Protein 1QBZ (pdb70)

Nearest PDB structures (foldseek):
  1qbz-assembly1_B  TM=1.009E+00  e=3.146E-16  Simian immunodeficiency virus
  1qbz-assembly1_C  TM=1.008E+00  e=1.515E-16  Simian immunodeficiency virus

Sequence (336 aa):
QSRTLLAGIVQQQQQLLDVVKRQQELLRLTVWGTKNLQTRVTAIEKYLKDQAQLNAWGTPKWNNETWQEWERKVDFLEENITALLEEAQIQQEKNMYELQKLQSRTLLAGIVQQQQQLLDVVKRQQELLRLTVWGTKNLQTRVTAIEKYLKDQAQLNAWGTTVPWPNASLTPKWNNETWQEWERKVDFLEENITALLEEAQIQQEKNMYELQKLNSQSRTLLAGIVQQQQQLLDVVKRQQELLRLTVWGTKNLQTRVTAIEKYLKDQAQLNAWGAAFRQVTTVPWPNASLTPKWNNETWQEWERKVDFLEENITALLEEAQIQQEKNMYELQKLNS

B-factor: mean 24.75, std 14.15, range [7.88, 84.81]

Organism: Simian immunodeficiency virus (NCBI:txid11723)

CATH classification: 1.10.287.210

Foldseek 3Di:
DCLVVLVVVLVVLVVVLVVVVVVLVVVVVVVVVVVVVLVVVLVVVVVVVVVVVVVVVCPSVVSVVVVVVVVVVVVVVSVVVVVVSVVSVVVSVVSVVVSVVD/DCLVVLVVVLVVLVVVLVVVVVVLVVVVVVVVVVVVVLVVVLVVLVVVQVVQVVCVVPVDDHSPDDPCVSVVVVVVVVVVCVVVVVVSVVVVVVSVVSVVVSVVSVVVSVVVVD/DCLVVLVVVLVVLVVVLVVVVVVLVVVVVVVVVVVVVLVVVLVVLVVLQVVLVVVVVCVVPVVVPDDHSPDDPCVSVVSVVVVVVVVVVVVVVNVVVVVVSVVSVVVSVVSVVVSVPVVD

InterPro domains:
  IPR000328 Retroviral envelope protein GP41-like [PF00517] (543-737)
  IPR000328 Retroviral envelope protein GP41-like [cd09909] (552-674)
  IPR000777 Human immunodeficiency virus 1, envelope glycoprotein Gp120 [PF00516] (24-525)
  IPR036377 Gp120 core superfamily [G3DSA:2.170.40.20] (34-121)
  IPR036377 Gp120 core superfamily [G3DSA:2.170.40.20] (122-515)
  IPR036377 Gp120 core superfamily [SSF56502] (67-502)

Solvent-accessible surface area: 18327 Å² total; per-residue (Å²): 138,28,52,80,3,4,45,9,0,6,92,0,1,46,32,3,0,50,0,1,59,85,3,0,57,0,2,85,34,0,3,92,0,2,58,38,1,23,93,27,0,53,45,1,51,156,9,20,113,64,23,42,104,60,103,87,238,101,133,72,75,62,26,87,120,58,15,75,80,7,54,145,93,0,59,112,9,35,135,31,0,63,58,35,12,93,85,0,25,80,32,1,93,119,4,83,40,31,38,132,161,99,175,24,100,84,2,6,33,8,0,5,80,0,0,46,24,3,0,42,0,2,63,83,3,6,70,0,1,133,34,0,2,92,0,2,58,38,1,24,92,28,0,56,52,1,28,157,17,4,63,72,19,13,106,82,42,84,231,100,127,34,26,105,33,95,68,52,106,103,35,76,135,157,24,82,88,43,14,105,84,7,65,134,107,0,46,112,12,34,128,33,0,59,45,30,16,110,86,0,49,92,14,9,101,118,2,72,141,42,9,114,129,60,129,120,127,32,90,78,1,2,23,9,0,0,69,0,0,51,24,2,0,51,0,2,68,84,2,0,63,0,2,90,32,0,2,92,0,1,57,39,1,25,93,26,0,54,59,9,30,132,86,10,42,56,63,6,98,104,61,66,113,19,59,62,134,179,123,191,139,38,28,103,31,99,62,72,100,68,39,69,142,180,21,85,91,49,12,97,71,7,58,138,102,0,65,120,10,38,130,32,0,47,46,24,13,106,79,0,53,95,26,5,103,117,2,71,141,40,7,106,114,39,65,137

Secondary structure (DSSP, 8-state):
-THHHHHHHHHHHHHHHHHHHHHHHHHHHHHHHHHHHHHHHHHHHHHHHHHHHHHHH--HHHHHHHHHHHHHHHHHHHHHHHHHHHHHHHHHHHHHHHHHH-/--HHHHHHHHHHHHHHHHHHHHHHHHHHHHHHHHHHHHHHHHHHHHHHHHHHHHHHH-------S-TTHHHHHHHHHHHHHHHHHHHHHHHHHHHHHHHHHHHHHHHHHHHHH-/-THHHHHHHHHHHHHHHHHHHHHHHHHHHHHHHHHHHHHHHHHHHHHHHHHHHHHHHHHHH-----PPP-S-TTHHHHHHHHHHHHHHHHHHHHHHHHHHHHHHHHHHHHHHHHHHHHT-

Structure (mmCIF, N/CA/C/O backbone):
data_1QBZ
#
_entry.id   1QBZ
#
_cell.length_a   91.124
_cell.length_b   47.206
_cell.length_c   77.465
_cell.angle_alpha   90.00
_cell.angle_beta   100.83
_cell.angle_gamma   90.00
#
_symmetry.space_group_name_H-M   'C 1 2 1'
#
loop_
_entity.id
_entity.type
_entity.pdbx_description
1 polymer 'PROTEIN (SIV GP41 ECTODOMAIN)'
2 non-polymer 'MERCURY (II) ION'
3 non-polymer (4R)-2-METHYLPENTANE-2,4-DIOL
4 non-polymer 'CHLORIDE ION'
5 water water
#
loop_
_atom_site.group_PDB
_atom_site.id
_atom_site.type_symbol
_atom_site.label_atom_id
_atom_site.label_alt_id
_atom_site.label_comp_id
_atom_site.label_asym_id
_atom_site.label_entity_id
_atom_site.label_seq_id
_atom_site.pdbx_PDB_ins_code
_atom_site.Cartn_x
_atom_site.Cartn_y
_atom_site.Cartn_z
_atom_site.occupancy
_atom_site.B_iso_or_equiv
_atom_site.auth_seq_id
_atom_site.auth_comp_id
_atom_site.auth_asym_id
_atom_site.auth_atom_id
_atom_site.pdbx_PDB_model_num
ATOM 1 N N . GLN A 1 2 ? -4.612 -4.984 37.553 1.00 60.92 28 GLN A N 1
ATOM 2 C CA . GLN A 1 2 ? -5.138 -5.730 36.404 1.00 58.59 28 GLN A CA 1
ATOM 3 C C . GLN A 1 2 ? -3.999 -6.013 35.434 1.00 54.70 28 GLN A C 1
ATOM 4 O O . GLN A 1 2 ? -3.220 -6.959 35.502 1.00 57.60 28 GLN A O 1
ATOM 6 N N . SER A 1 3 ? -3.790 -4.994 34.586 1.00 50.47 29 SER A N 1
ATOM 7 C CA . SER A 1 3 ? -2.616 -4.891 33.750 1.00 44.08 29 SER A CA 1
ATOM 8 C C . SER A 1 3 ? -1.411 -4.475 34.608 1.00 43.12 29 SER A C 1
ATOM 9 O O . SER A 1 3 ? -0.332 -4.349 34.068 1.00 37.36 29 SER A O 1
ATOM 12 N N . ARG A 1 4 ? -1.645 -4.256 35.891 1.00 40.96 30 ARG A N 1
ATOM 13 C CA . ARG A 1 4 ? -0.631 -3.899 36.867 1.00 39.65 30 ARG A CA 1
ATOM 14 C C . ARG A 1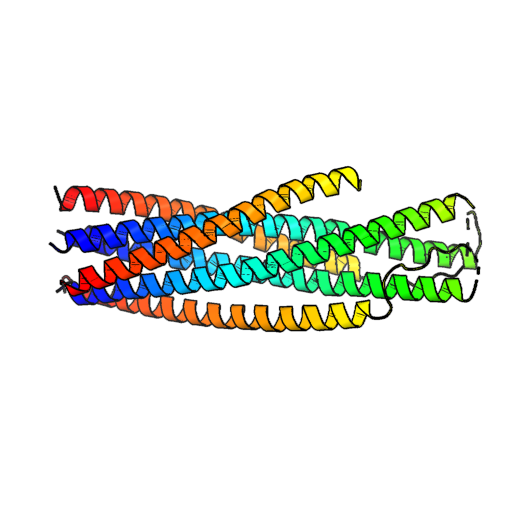 4 ? 0.589 -4.804 36.771 1.00 36.76 30 ARG A C 1
ATOM 15 O O . ARG A 1 4 ? 1.757 -4.421 36.772 1.00 39.80 30 ARG A O 1
ATOM 17 N N . THR A 1 5 ? 0.352 -6.111 36.739 1.00 34.97 31 THR A N 1
ATOM 18 C CA . THR A 1 5 ? 1.532 -6.976 36.758 1.00 34.22 31 THR A CA 1
ATOM 19 C C . THR A 1 5 ? 2.386 -6.831 35.505 1.00 30.29 31 THR A C 1
ATOM 20 O O . THR A 1 5 ? 3.603 -6.776 35.608 1.00 31.17 31 THR A O 1
ATOM 24 N N . LEU A 1 6 ? 1.707 -6.809 34.360 1.00 27.50 32 LEU A N 1
ATOM 25 C CA . LEU A 1 6 ? 2.466 -6.583 33.127 1.00 25.20 32 LEU A CA 1
ATOM 26 C C . LEU A 1 6 ? 3.143 -5.239 33.222 1.00 24.13 32 LEU A C 1
ATOM 27 O O . LEU A 1 6 ? 4.297 -5.064 32.842 1.00 21.62 32 LEU A O 1
ATOM 32 N N . LEU A 1 7 ? 2.417 -4.272 33.777 1.00 26.75 33 LEU A N 1
ATOM 33 C CA . LEU A 1 7 ? 3.035 -2.926 33.826 1.00 26.24 33 LEU A CA 1
ATOM 34 C C . LEU A 1 7 ? 4.291 -2.960 34.675 1.00 24.82 33 LEU A C 1
ATOM 35 O O . LEU A 1 7 ? 5.349 -2.360 34.354 1.00 23.55 33 LEU A O 1
ATOM 40 N N . ALA A 1 8 ? 4.234 -3.743 35.765 1.00 23.66 34 ALA A N 1
ATOM 41 C CA . ALA A 1 8 ? 5.373 -3.800 36.658 1.00 22.60 34 ALA A CA 1
ATOM 42 C C . ALA A 1 8 ? 6.597 -4.343 35.941 1.00 21.32 34 ALA A C 1
ATOM 43 O O . ALA A 1 8 ? 7.713 -3.829 36.025 1.00 20.56 34 ALA A O 1
ATOM 45 N N . GLY A 1 9 ? 6.303 -5.408 35.235 1.00 21.48 35 GLY A N 1
ATOM 46 C CA . GLY A 1 9 ? 7.249 -6.076 34.393 1.00 19.78 35 GLY A CA 1
ATOM 47 C C . GLY A 1 9 ? 7.817 -5.231 33.273 1.00 17.69 35 GLY A C 1
ATOM 48 O O . GLY A 1 9 ? 9.017 -5.317 32.975 1.00 19.47 35 GLY A O 1
ATOM 49 N N . ILE A 1 10 ? 7.028 -4.371 32.646 1.00 18.18 36 ILE A N 1
ATOM 50 C CA . ILE A 1 10 ? 7.536 -3.426 31.662 1.00 17.09 36 ILE A CA 1
ATOM 51 C C . ILE A 1 10 ? 8.481 -2.397 32.266 1.00 17.71 36 ILE A C 1
ATOM 52 O O . ILE A 1 10 ? 9.574 -2.145 31.780 1.00 19.19 36 ILE A O 1
ATOM 57 N N . VAL A 1 11 ? 8.103 -1.846 33.426 1.00 19.11 37 VAL A N 1
ATOM 58 C CA . VAL A 1 11 ? 8.908 -0.829 34.090 1.00 17.26 37 VAL A CA 1
ATOM 59 C C . VAL A 1 11 ? 10.229 -1.466 34.473 1.00 18.31 37 VAL A C 1
ATOM 60 O O . VAL A 1 11 ? 11.287 -0.871 34.285 1.00 16.99 37 VAL A O 1
ATOM 64 N N . GLN A 1 12 ? 10.171 -2.723 34.931 1.00 17.60 38 GLN A N 1
ATOM 65 C CA . GLN A 1 12 ? 11.389 -3.392 35.351 1.00 18.46 38 GLN A CA 1
ATOM 66 C C . GLN A 1 12 ? 12.321 -3.707 34.178 1.00 18.68 38 GLN A C 1
ATOM 67 O O . GLN A 1 12 ? 13.549 -3.633 34.301 1.00 19.24 38 GLN A O 1
ATOM 73 N N . GLN A 1 13 ? 11.712 -4.034 33.055 1.00 17.89 39 GLN A N 1
ATOM 74 C CA . GLN A 1 13 ? 12.529 -4.319 31.873 1.00 17.65 39 GLN A CA 1
ATOM 75 C C . GLN A 1 13 ? 13.145 -3.052 31.333 1.00 16.24 39 GLN A C 1
ATOM 76 O O . GLN A 1 13 ? 14.219 -3.030 30.727 1.00 19.52 39 GLN A O 1
ATOM 82 N N . GLN A 1 14 ? 12.480 -1.905 31.579 1.00 15.83 40 GLN A N 1
ATOM 83 C CA . GLN A 1 14 ? 13.124 -0.669 31.137 1.00 16.00 40 GLN A CA 1
ATOM 84 C C . GLN A 1 14 ? 14.387 -0.388 31.962 1.00 16.53 40 GLN A C 1
ATOM 85 O O . GLN A 1 14 ? 15.414 0.049 31.460 1.00 15.24 40 GLN A O 1
ATOM 96 N N . GLN A 1 15 ? 14.310 -0.618 33.268 1.00 15.52 41 GLN A N 1
ATOM 97 C CA . GLN A 1 15 ? 15.512 -0.484 34.083 1.00 15.53 41 GLN A CA 1
ATOM 98 C C . GLN A 1 15 ? 16.575 -1.465 33.598 1.00 15.86 41 GLN A C 1
ATOM 99 O O . GLN A 1 15 ? 17.777 -1.138 33.538 1.00 14.48 41 GLN A O 1
ATOM 105 N N . GLN A 1 16 ? 16.171 -2.680 33.214 1.00 16.60 42 GLN A N 1
ATOM 106 C CA . GLN A 1 16 ? 17.137 -3.675 32.769 1.00 15.72 42 GLN A CA 1
ATOM 107 C C . GLN A 1 16 ? 17.847 -3.259 31.495 1.00 16.17 42 GLN A C 1
ATOM 108 O O . GLN A 1 16 ? 19.076 -3.333 31.392 1.00 14.45 42 GLN A O 1
ATOM 118 N N . LEU A 1 17 ? 17.096 -2.722 30.544 1.00 14.03 43 LEU A N 1
ATOM 119 C CA . LEU A 1 17 ? 17.633 -2.156 29.330 1.00 13.62 43 LEU A CA 1
ATOM 120 C C . LEU A 1 17 ? 18.562 -0.957 29.571 1.00 13.06 43 LEU A C 1
ATOM 121 O O . LEU A 1 17 ? 19.626 -0.866 28.972 1.00 13.27 43 LEU A O 1
ATOM 126 N N . LEU A 1 18 ? 18.145 -0.088 30.504 1.00 13.57 44 LEU A N 1
ATOM 127 C CA . LEU A 1 18 ? 18.944 1.030 30.870 1.00 14.52 44 LEU A CA 1
ATOM 128 C C . LEU A 1 18 ? 20.273 0.594 31.447 1.00 14.98 44 LEU A C 1
ATOM 129 O O . LEU A 1 18 ? 21.340 1.120 31.147 1.00 15.10 44 LEU A O 1
ATOM 134 N N . ASP A 1 19 ? 20.222 -0.481 32.240 1.00 14.98 45 ASP A N 1
ATOM 135 C CA . ASP A 1 19 ? 21.447 -1.032 32.812 1.00 15.21 45 ASP A CA 1
ATOM 136 C C . ASP A 1 19 ? 22.396 -1.620 31.794 1.00 14.11 45 ASP A C 1
ATOM 137 O O . ASP A 1 19 ? 23.613 -1.383 31.826 1.00 15.01 45 ASP A O 1
ATOM 142 N N . VAL A 1 20 ? 21.832 -2.310 30.793 1.00 14.53 46 VAL A N 1
ATOM 143 C CA . VAL A 1 20 ? 22.670 -2.782 29.693 1.00 13.65 46 VAL A CA 1
ATOM 144 C C . VAL A 1 20 ? 23.356 -1.641 28.980 1.00 11.56 46 VAL A C 1
ATOM 145 O O . VAL A 1 20 ? 24.559 -1.711 28.718 1.00 12.79 46 VAL A O 1
ATOM 149 N N . VAL A 1 21 ? 22.646 -0.602 28.606 1.00 11.44 47 VAL A N 1
ATOM 150 C CA . VAL A 1 21 ? 23.243 0.513 27.860 1.00 12.18 47 VAL A CA 1
ATOM 151 C C . VAL A 1 21 ? 24.233 1.280 28.713 1.00 10.91 47 VAL A C 1
ATOM 152 O O . VAL A 1 21 ? 25.258 1.690 28.119 1.00 11.57 47 VAL A O 1
ATOM 156 N N . LYS A 1 22 ? 24.041 1.379 30.033 1.00 12.02 48 LYS A N 1
ATOM 157 C CA . LYS A 1 22 ? 25.055 2.019 30.862 1.00 13.16 48 LYS A CA 1
ATOM 158 C C . LYS A 1 22 ? 26.367 1.234 30.813 1.00 13.82 48 LYS A C 1
ATOM 159 O O . LYS A 1 22 ? 27.449 1.793 30.678 1.00 13.64 48 LYS A O 1
ATOM 169 N N . ARG A 1 23 ? 26.313 -0.091 30.924 1.00 13.39 49 ARG A N 1
ATOM 170 C CA . ARG A 1 23 ? 27.467 -0.985 30.893 1.00 12.47 49 ARG A CA 1
ATOM 171 C C . ARG A 1 23 ? 28.102 -0.954 29.498 1.00 11.94 49 ARG A C 1
ATOM 172 O O . ARG A 1 23 ? 29.321 -0.933 29.408 1.00 12.73 49 ARG A O 1
ATOM 180 N N . GLN A 1 24 ? 27.250 -0.910 28.468 1.00 12.25 50 GLN A N 1
ATOM 181 C CA . GLN A 1 24 ? 27.798 -0.852 27.112 1.00 11.68 50 GLN A CA 1
ATOM 182 C C . GLN A 1 24 ? 28.541 0.479 26.890 1.00 10.97 50 GLN A C 1
ATOM 183 O O . GLN A 1 24 ? 29.586 0.483 26.233 1.00 11.22 50 GLN A O 1
ATOM 189 N N . GLN A 1 25 ? 28.018 1.562 27.518 1.00 11.96 51 GLN A N 1
ATOM 190 C CA . GLN A 1 25 ? 28.783 2.802 27.412 1.00 10.88 51 GLN A CA 1
ATOM 191 C C . GLN A 1 25 ? 30.124 2.733 28.119 1.00 10.26 51 GLN A C 1
ATOM 192 O O . GLN A 1 25 ? 31.108 3.295 27.606 1.00 11.91 51 GLN A O 1
ATOM 198 N N . GLU A 1 26 ? 30.201 2.091 29.289 1.00 11.51 52 GLU A N 1
ATOM 199 C CA . GLU A 1 26 ? 31.483 1.956 29.966 1.00 12.13 52 GLU A CA 1
ATOM 200 C C . GLU A 1 26 ? 32.430 1.136 29.096 1.00 12.63 52 GLU A C 1
ATOM 201 O O . GLU A 1 26 ? 33.581 1.500 28.898 1.00 13.64 52 GLU A O 1
ATOM 207 N N . LEU A 1 27 ? 31.949 0.088 28.445 1.00 11.36 53 LEU A N 1
ATOM 208 C CA . LEU A 1 27 ? 32.785 -0.754 27.587 1.00 10.70 53 LEU A CA 1
ATOM 209 C C . LEU A 1 27 ? 33.248 0.049 26.352 1.00 10.89 53 LEU A C 1
ATOM 210 O O . LEU A 1 27 ? 34.382 0.014 25.912 1.00 12.60 53 LEU A O 1
ATOM 215 N N . LEU A 1 28 ? 32.290 0.808 25.758 1.00 10.69 54 LEU A N 1
ATOM 216 C CA . LEU A 1 28 ? 32.638 1.648 24.608 1.00 12.06 54 LEU A CA 1
ATOM 217 C C . LEU A 1 28 ? 33.663 2.711 25.003 1.00 11.99 54 LEU A C 1
ATOM 218 O O . LEU A 1 28 ? 34.590 2.993 24.223 1.00 11.26 54 LEU A O 1
ATOM 226 N N . ARG A 1 29 ? 33.574 3.314 26.206 1.00 13.14 55 ARG A N 1
ATOM 227 C CA . ARG A 1 29 ? 34.565 4.325 26.595 1.00 14.96 55 ARG A CA 1
ATOM 228 C C . ARG A 1 29 ? 35.950 3.700 26.694 1.00 14.31 55 ARG A C 1
ATOM 229 O O . ARG A 1 29 ? 36.954 4.307 26.337 1.00 11.16 55 ARG A O 1
ATOM 244 N N . LEU A 1 30 ? 36.022 2.474 27.210 1.00 12.24 56 LEU A N 1
ATOM 245 C CA . LEU A 1 30 ? 37.288 1.777 27.305 1.00 12.89 56 LEU A CA 1
ATOM 246 C C . LEU A 1 30 ? 37.857 1.454 25.926 1.00 11.87 56 LEU A C 1
ATOM 247 O O . LEU A 1 30 ? 39.073 1.484 25.730 1.00 11.44 56 LEU A O 1
ATOM 252 N N . THR A 1 31 ? 36.969 1.123 25.012 1.00 10.33 57 THR A N 1
ATOM 253 C CA . THR A 1 31 ? 37.411 0.781 23.661 1.00 11.88 57 THR A CA 1
ATOM 254 C C . THR A 1 31 ? 37.905 2.042 22.959 1.00 10.95 57 THR A C 1
ATOM 255 O O . THR A 1 31 ? 38.924 2.019 22.230 1.00 12.14 57 THR A O 1
ATOM 259 N N . VAL A 1 32 ? 37.248 3.166 23.188 1.00 11.41 58 VAL A N 1
ATOM 260 C CA . VAL A 1 32 ? 37.678 4.452 22.636 1.00 10.54 58 VAL A CA 1
ATOM 261 C C . VAL A 1 32 ? 39.016 4.810 23.247 1.00 10.74 58 VAL A C 1
ATOM 262 O O . VAL A 1 32 ? 39.941 5.295 22.541 1.00 11.79 58 VAL A O 1
ATOM 266 N N . TRP A 1 33 ? 39.213 4.605 24.558 1.00 10.49 59 TRP A N 1
ATOM 267 C CA . TRP A 1 33 ? 40.519 4.898 25.169 1.00 9.94 59 TRP A CA 1
ATOM 268 C C . TRP A 1 33 ? 41.566 4.078 24.416 1.00 9.92 59 TRP A C 1
ATOM 269 O O . TRP A 1 33 ? 42.673 4.544 24.098 1.00 8.96 59 TRP A O 1
ATOM 280 N N . GLY A 1 34 ? 41.317 2.787 24.230 1.00 9.46 60 GLY A N 1
ATOM 281 C CA . GLY A 1 34 ? 42.306 1.905 23.639 1.00 8.47 60 GLY A CA 1
ATOM 282 C C . GLY A 1 34 ? 42.648 2.298 22.194 1.00 9.65 60 GLY A C 1
ATOM 283 O O . GLY A 1 34 ? 43.802 2.310 21.826 1.00 10.00 60 GLY A O 1
ATOM 284 N N . THR A 1 35 ? 41.641 2.764 21.464 1.00 10.62 61 THR A N 1
ATOM 285 C CA . THR A 1 35 ? 41.846 3.293 20.123 1.00 10.03 61 THR A CA 1
ATOM 286 C C . THR A 1 35 ? 42.765 4.503 20.151 1.00 9.41 61 THR A C 1
ATOM 287 O O . THR A 1 35 ? 43.671 4.635 19.327 1.00 11.52 61 THR A O 1
ATOM 291 N N . LYS A 1 36 ? 42.507 5.395 21.096 1.00 10.06 62 LYS A N 1
ATOM 292 C CA . LYS A 1 36 ? 43.359 6.586 21.239 1.00 9.57 62 LYS A CA 1
ATOM 293 C C . LYS A 1 36 ? 44.781 6.212 21.581 1.00 10.89 62 LYS A C 1
ATOM 294 O O . LYS A 1 36 ? 45.743 6.752 21.040 1.00 10.84 62 LYS A O 1
ATOM 300 N N . ASN A 1 37 ? 44.936 5.317 22.546 1.00 9.30 63 ASN A N 1
ATOM 301 C CA . ASN A 1 37 ? 46.256 4.895 22.935 1.00 10.09 63 ASN A CA 1
ATOM 302 C C . ASN A 1 37 ? 47.036 4.267 21.782 1.00 7.88 63 ASN A C 1
ATOM 303 O O . ASN A 1 37 ? 48.215 4.559 21.538 1.00 11.04 63 ASN A O 1
ATOM 308 N N . LEU A 1 38 ? 46.373 3.378 21.049 1.00 8.81 64 LEU A N 1
ATOM 309 C CA . LEU A 1 38 ? 47.004 2.819 19.848 1.00 9.12 64 LEU A CA 1
ATOM 310 C C . LEU A 1 38 ? 47.309 3.844 18.775 1.00 10.44 64 LEU A C 1
ATOM 311 O O . LEU A 1 38 ? 48.395 3.785 18.173 1.00 10.41 64 LEU A O 1
ATOM 316 N N . GLN A 1 39 ? 46.409 4.772 18.490 1.00 8.72 65 GLN A N 1
ATOM 317 C CA . GLN A 1 39 ? 46.629 5.805 17.510 1.00 10.55 65 GLN A CA 1
ATOM 318 C C . GLN A 1 39 ? 47.889 6.619 17.844 1.00 10.20 65 GLN A C 1
ATOM 319 O O . GLN A 1 39 ? 48.694 6.929 16.956 1.00 10.65 65 GLN A O 1
ATOM 330 N N . THR A 1 40 ? 48.052 7.002 19.103 1.00 10.78 66 THR A N 1
ATOM 331 C CA . THR A 1 40 ? 49.269 7.729 19.496 1.00 11.09 66 THR A CA 1
ATOM 332 C C . THR A 1 40 ? 50.527 6.875 19.273 1.00 10.74 66 THR A C 1
ATOM 333 O O . THR A 1 40 ? 51.564 7.361 18.765 1.00 11.83 66 THR A O 1
ATOM 337 N N . ARG A 1 41 ? 50.487 5.591 19.652 1.00 9.54 67 ARG A N 1
ATOM 338 C CA . ARG A 1 41 ? 51.647 4.708 19.440 1.00 9.45 67 ARG A CA 1
ATOM 339 C C . ARG A 1 41 ? 51.959 4.415 17.974 1.00 10.23 67 ARG A C 1
ATOM 340 O O . ARG A 1 41 ? 53.118 4.426 17.520 1.00 11.66 67 ARG A O 1
ATOM 348 N N . VAL A 1 42 ? 50.899 4.290 17.172 1.00 9.38 68 VAL A N 1
ATOM 349 C CA . VAL A 1 42 ? 51.187 4.054 15.735 1.00 8.79 68 VAL A CA 1
ATOM 350 C C . VAL A 1 42 ? 51.750 5.316 15.092 1.00 10.59 68 VAL A C 1
ATOM 351 O O . VAL A 1 42 ? 52.683 5.245 14.302 1.00 10.41 68 VAL A O 1
ATOM 355 N N . THR A 1 43 ? 51.209 6.488 15.445 1.00 10.48 69 THR A N 1
ATOM 356 C CA . THR A 1 43 ? 51.785 7.758 15.002 1.00 11.74 69 THR A CA 1
ATOM 357 C C . THR A 1 43 ? 53.256 7.882 15.341 1.00 12.73 69 THR A C 1
ATOM 358 O O . THR A 1 43 ? 54.096 8.266 14.514 1.00 13.40 69 THR A O 1
ATOM 362 N N . ALA A 1 44 ? 53.640 7.526 16.573 1.00 13.13 70 ALA A N 1
ATOM 363 C CA . ALA A 1 44 ? 55.018 7.535 17.041 1.00 12.47 70 ALA A CA 1
ATOM 364 C C . ALA A 1 44 ? 55.905 6.622 16.182 1.00 12.16 70 ALA A C 1
ATOM 365 O O . ALA A 1 44 ? 57.021 7.019 15.793 1.00 12.30 70 ALA A O 1
ATOM 367 N N . ILE A 1 45 ? 55.367 5.441 15.900 1.00 10.80 71 ILE A N 1
ATOM 368 C CA . ILE A 1 45 ? 56.111 4.484 15.072 1.00 11.02 71 ILE A CA 1
ATOM 369 C C . ILE A 1 45 ? 56.334 5.002 13.667 1.00 11.37 71 ILE A C 1
ATOM 370 O O . ILE A 1 45 ? 57.397 4.955 13.043 1.00 12.43 71 ILE A O 1
ATOM 375 N N . GLU A 1 46 ? 55.302 5.586 13.072 1.00 10.67 72 GLU A N 1
ATOM 376 C CA . GLU A 1 46 ? 55.387 6.178 11.732 1.00 11.75 72 GLU A CA 1
ATOM 377 C C . GLU A 1 46 ? 56.412 7.290 11.703 1.00 11.82 72 GLU A C 1
ATOM 378 O O . GLU A 1 46 ? 57.211 7.440 10.772 1.00 13.40 72 GLU A O 1
ATOM 384 N N . LYS A 1 47 ? 56.401 8.128 12.739 1.00 13.32 73 LYS A N 1
ATOM 385 C CA . LYS A 1 47 ? 57.345 9.257 12.822 1.00 13.19 73 LYS A CA 1
ATOM 386 C C . LYS A 1 47 ? 58.772 8.726 12.948 1.00 12.47 73 LYS A C 1
ATOM 387 O O . LYS A 1 47 ? 59.680 9.275 12.355 1.00 15.44 73 LYS A O 1
ATOM 398 N N . TYR A 1 48 ? 58.924 7.694 13.765 1.00 12.59 74 TYR A N 1
ATOM 399 C CA . TYR A 1 48 ? 60.250 7.117 13.941 1.00 13.66 74 TYR A CA 1
ATOM 400 C C . TYR A 1 48 ? 60.802 6.555 12.648 1.00 13.05 74 TYR A C 1
ATOM 401 O O . TYR A 1 48 ? 61.942 6.760 12.272 1.00 14.35 74 TYR A O 1
ATOM 410 N N . LEU A 1 49 ? 59.967 5.785 11.947 1.00 12.55 75 LEU A N 1
ATOM 411 C CA . LEU A 1 49 ? 60.382 5.187 10.699 1.00 12.75 75 LEU A CA 1
ATOM 412 C C . LEU A 1 49 ? 60.725 6.204 9.609 1.00 12.51 75 LEU A C 1
ATOM 413 O O . LEU A 1 49 ? 61.689 6.024 8.882 1.00 12.79 75 LEU A O 1
ATOM 418 N N . LYS A 1 50 ? 59.971 7.290 9.551 1.00 11.68 76 LYS A N 1
ATOM 419 C CA . LYS A 1 50 ? 60.291 8.388 8.631 1.00 13.45 76 LYS A CA 1
ATOM 420 C C . LYS A 1 50 ? 61.600 9.029 9.002 1.00 15.06 76 LYS A C 1
ATOM 421 O O . LYS A 1 50 ? 62.408 9.308 8.102 1.00 12.74 76 LYS A O 1
ATOM 427 N N . ASP A 1 51 ? 61.781 9.324 10.272 1.00 14.05 77 ASP A N 1
ATOM 428 C CA . ASP A 1 51 ? 63.059 9.889 10.709 1.00 14.48 77 ASP A CA 1
ATOM 429 C C . ASP A 1 51 ? 64.256 9.016 10.310 1.00 15.08 77 ASP A C 1
ATOM 430 O O . ASP A 1 51 ? 65.291 9.457 9.811 1.00 14.92 77 ASP A O 1
ATOM 439 N N . GLN A 1 52 ? 64.078 7.700 10.594 1.00 15.20 78 GLN A N 1
ATOM 440 C CA . GLN A 1 52 ? 65.124 6.747 10.318 1.00 14.80 78 GLN A CA 1
ATOM 441 C C . GLN A 1 52 ? 65.413 6.671 8.825 1.00 14.20 78 GLN A C 1
ATOM 442 O O . GLN A 1 52 ? 66.557 6.641 8.393 1.00 14.92 78 GLN A O 1
ATOM 452 N N . ALA A 1 53 ? 64.360 6.646 8.008 1.00 14.28 79 ALA A N 1
ATOM 453 C CA . ALA A 1 53 ? 64.483 6.671 6.577 1.00 15.12 79 ALA A CA 1
ATOM 454 C C . ALA A 1 53 ? 65.248 7.889 6.070 1.00 16.80 79 ALA A C 1
ATOM 455 O O . ALA A 1 53 ? 66.143 7.792 5.203 1.00 17.50 79 ALA A O 1
ATOM 457 N N . GLN A 1 54 ? 64.898 9.084 6.546 1.00 15.70 80 GLN A N 1
ATOM 458 C CA . GLN A 1 54 ? 65.601 10.288 6.150 1.00 16.95 80 GLN A CA 1
ATOM 459 C C . GLN A 1 54 ? 67.088 10.264 6.515 1.00 17.06 80 GLN A C 1
ATOM 460 O O . GLN A 1 54 ? 67.931 10.750 5.734 1.00 16.60 80 GLN A O 1
ATOM 466 N N . LEU A 1 55 ? 67.428 9.757 7.680 1.00 16.94 81 LEU A N 1
ATOM 467 C CA . LEU A 1 55 ? 68.815 9.653 8.129 1.00 19.04 81 LEU A CA 1
ATOM 468 C C . LEU A 1 55 ? 69.531 8.698 7.180 1.00 20.49 81 LEU A C 1
ATOM 469 O O . LEU A 1 55 ? 70.634 8.994 6.758 1.00 22.50 81 LEU A O 1
ATOM 474 N N . ASN A 1 56 ? 68.922 7.546 6.954 1.00 20.02 82 ASN A N 1
ATOM 475 C CA . ASN A 1 56 ? 69.554 6.566 6.101 1.00 22.09 82 ASN A CA 1
ATOM 476 C C . ASN A 1 56 ? 69.827 7.041 4.692 1.00 21.41 82 ASN A C 1
ATOM 477 O O . ASN A 1 56 ? 70.833 6.637 4.067 1.00 23.01 82 ASN A O 1
ATOM 482 N N . ALA A 1 57 ? 68.848 7.802 4.195 1.00 19.85 83 ALA A N 1
ATOM 483 C CA . ALA A 1 57 ? 68.930 8.337 2.832 1.00 20.20 83 ALA A CA 1
ATOM 484 C C . ALA A 1 57 ? 69.983 9.450 2.747 1.00 19.23 83 ALA A C 1
ATOM 485 O O . ALA A 1 57 ? 70.564 9.715 1.681 1.00 22.81 83 ALA A O 1
ATOM 487 N N . TRP A 1 58 ? 70.242 10.126 3.865 1.00 18.58 84 TRP A N 1
ATOM 488 C CA . TRP A 1 58 ? 71.218 11.212 3.856 1.00 17.77 84 TRP A CA 1
ATOM 489 C C . TRP A 1 58 ? 72.647 10.697 3.641 1.00 23.66 84 TRP A C 1
ATOM 490 O O . TRP A 1 58 ? 73.358 11.335 2.911 1.00 25.47 84 TRP A O 1
ATOM 501 N N . GLY A 1 59 ? 72.943 9.548 4.210 1.00 31.37 85 GLY A N 1
ATOM 502 C CA . GLY A 1 59 ? 74.158 8.796 4.035 1.00 41.31 85 GLY A CA 1
ATOM 503 C C . GLY A 1 59 ? 74.159 8.035 2.706 1.00 47.42 85 GLY A C 1
ATOM 504 O O . GLY A 1 59 ? 75.241 7.807 2.140 1.00 57.40 85 GLY A O 1
ATOM 505 N N . THR A 1 78 ? 51.279 13.120 4.890 1.00 74.68 104 THR A N 1
ATOM 506 C CA . THR A 1 78 ? 50.897 11.899 5.613 1.00 69.77 104 THR A CA 1
ATOM 507 C C . THR A 1 78 ? 50.568 12.211 7.072 1.00 65.84 104 THR A C 1
ATOM 508 O O . THR A 1 78 ? 49.385 12.029 7.442 1.00 63.46 104 THR A O 1
ATOM 512 N N . PRO A 1 79 ? 51.513 12.726 7.858 1.00 61.61 105 PRO A N 1
ATOM 513 C CA . PRO A 1 79 ? 51.273 12.960 9.289 1.00 58.65 105 PRO A CA 1
ATOM 514 C C . PRO A 1 79 ? 50.208 14.041 9.508 1.00 56.93 105 PRO A C 1
ATOM 515 O O . PRO A 1 79 ? 49.350 13.863 10.378 1.00 51.06 105 PRO A O 1
ATOM 519 N N . LYS A 1 80 ? 50.277 15.082 8.697 1.00 53.68 106 LYS A N 1
ATOM 520 C CA . LYS A 1 80 ? 49.350 16.193 8.673 1.00 50.50 106 LYS A CA 1
ATOM 521 C C . LYS A 1 80 ? 47.890 15.732 8.625 1.00 48.74 106 LYS A C 1
ATOM 522 O O . LYS A 1 80 ? 47.167 16.070 9.552 1.00 44.69 106 LYS A O 1
ATOM 524 N N . TRP A 1 81 ? 4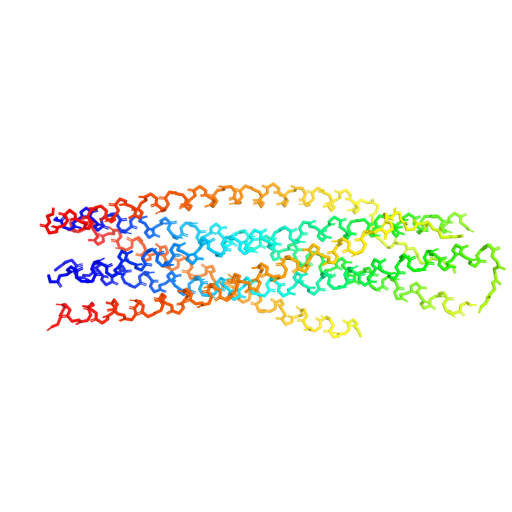7.573 15.052 7.542 1.00 47.36 107 TRP A N 1
ATOM 525 C CA . TRP A 1 81 ? 46.292 14.506 7.138 1.00 46.26 107 TRP A CA 1
ATOM 526 C C . TRP A 1 81 ? 45.710 13.622 8.235 1.00 44.01 107 TRP A C 1
ATOM 527 O O . TRP A 1 81 ? 44.545 13.762 8.624 1.00 45.85 107 TRP A O 1
ATOM 529 N N . ASN A 1 82 ? 46.560 12.669 8.613 1.00 42.27 108 ASN A N 1
ATOM 530 C CA . ASN A 1 82 ? 46.163 11.741 9.670 1.00 40.11 108 ASN A CA 1
ATOM 531 C C . ASN A 1 82 ? 45.836 12.543 10.920 1.00 37.98 108 ASN A C 1
ATOM 532 O O . ASN A 1 82 ? 44.818 12.246 11.524 1.00 34.74 108 ASN A O 1
ATOM 537 N N . ASN A 1 83 ? 46.719 13.488 11.274 1.00 39.05 109 ASN A N 1
ATOM 538 C CA . ASN A 1 83 ? 46.463 14.207 12.531 1.00 37.98 109 ASN A CA 1
ATOM 539 C C . ASN A 1 83 ? 45.138 14.942 12.497 1.00 35.42 109 ASN A C 1
ATOM 540 O O . ASN A 1 83 ? 44.405 14.973 13.477 1.00 34.82 109 ASN A O 1
ATOM 545 N N . GLU A 1 84 ? 44.826 15.584 11.370 1.00 32.68 110 GLU A N 1
ATOM 546 C CA . GLU A 1 84 ? 43.589 16.358 11.276 1.00 34.27 110 GLU A CA 1
ATOM 547 C C . GLU A 1 84 ? 42.346 15.492 11.234 1.00 30.05 110 GLU A C 1
ATOM 548 O O . GLU A 1 84 ? 41.306 15.869 11.753 1.00 26.72 110 GLU A O 1
ATOM 558 N N . THR A 1 85 ? 42.415 14.382 10.524 1.00 27.28 111 THR A N 1
ATOM 559 C CA . THR A 1 85 ? 41.298 13.455 10.451 1.00 27.94 111 THR A CA 1
ATOM 560 C C . THR A 1 85 ? 41.019 12.904 11.844 1.00 23.53 111 THR A C 1
ATOM 561 O O . THR A 1 85 ? 39.880 12.856 12.309 1.00 22.16 111 THR A O 1
ATOM 565 N N . TRP A 1 86 ? 42.054 12.552 12.602 1.00 21.47 112 TRP A N 1
ATOM 566 C CA . TRP A 1 86 ? 41.917 12.019 13.960 1.00 20.17 112 TRP A CA 1
ATOM 567 C C . TRP A 1 86 ? 41.534 13.139 14.912 1.00 21.72 112 TRP A C 1
ATOM 568 O O . TRP A 1 86 ? 40.836 12.897 15.881 1.00 21.45 112 TRP A O 1
ATOM 579 N N . GLN A 1 87 ? 41.902 14.377 14.599 1.00 23.46 113 GLN A N 1
ATOM 580 C CA . GLN A 1 87 ? 41.364 15.450 15.412 1.00 25.27 113 GLN A CA 1
ATOM 581 C C . GLN A 1 87 ? 39.860 15.532 15.336 1.00 23.14 113 GLN A C 1
ATOM 582 O O . GLN A 1 87 ? 39.137 15.754 16.303 1.00 24.63 113 GLN A O 1
ATOM 588 N N . GLU A 1 88 ? 39.339 15.403 14.132 1.00 22.06 114 GLU A N 1
ATOM 589 C CA . GLU A 1 88 ? 37.904 15.399 13.875 1.00 23.72 114 GLU A CA 1
ATOM 590 C C . GLU A 1 88 ? 37.250 14.242 14.619 1.00 18.88 114 GLU A C 1
ATOM 591 O O . GLU A 1 88 ? 36.220 14.396 15.244 1.00 17.82 114 GLU A O 1
ATOM 597 N N . TRP A 1 89 ? 37.948 13.100 14.508 1.00 17.30 115 TRP A N 1
ATOM 598 C CA . TRP A 1 89 ? 37.369 11.878 15.104 1.00 17.74 115 TRP A CA 1
ATOM 599 C C . TRP A 1 89 ? 37.237 12.128 16.598 1.00 18.76 115 TRP A C 1
ATOM 600 O O . TRP A 1 89 ? 36.242 11.790 17.208 1.00 15.17 115 TRP A O 1
ATOM 611 N N . GLU A 1 90 ? 38.277 12.712 17.175 1.00 18.79 116 GLU A N 1
ATOM 612 C CA . GLU A 1 90 ? 38.292 12.964 18.607 1.00 19.52 116 GLU A CA 1
ATOM 613 C C . GLU A 1 90 ? 37.175 13.882 19.037 1.00 19.16 116 GLU A C 1
ATOM 614 O O . GLU A 1 90 ? 36.514 13.658 20.074 1.00 18.54 116 GLU A O 1
ATOM 620 N N . ARG A 1 91 ? 36.959 14.950 18.284 1.00 20.48 117 ARG A N 1
ATOM 621 C CA . ARG A 1 91 ? 35.881 15.896 18.622 1.00 22.05 117 ARG A CA 1
ATOM 622 C C . ARG A 1 91 ? 34.503 15.251 18.685 1.00 21.96 117 ARG A C 1
ATOM 623 O O . ARG A 1 91 ? 33.679 15.479 19.570 1.00 22.19 117 ARG A O 1
ATOM 631 N N . LYS A 1 92 ? 34.211 14.443 17.659 1.00 21.12 118 LYS A N 1
ATOM 632 C CA . LYS A 1 92 ? 32.999 13.680 17.495 1.00 20.24 118 LYS A CA 1
ATOM 633 C C . LYS A 1 92 ? 32.840 12.710 18.661 1.00 18.99 118 LYS A C 1
ATOM 634 O O . LYS A 1 92 ? 31.806 12.729 19.358 1.00 18.77 118 LYS A O 1
ATOM 640 N N . VAL A 1 93 ? 33.889 11.931 18.903 1.00 17.70 119 VAL A N 1
ATOM 641 C CA . VAL A 1 93 ? 33.804 10.886 19.916 1.00 19.31 119 VAL A CA 1
ATOM 642 C C . VAL A 1 93 ? 33.497 11.536 21.241 1.00 20.97 119 VAL A C 1
ATOM 643 O O . VAL A 1 93 ? 32.695 11.071 22.050 1.00 20.18 119 VAL A O 1
ATOM 647 N N . ASP A 1 94 ? 34.244 12.632 21.415 1.00 19.77 120 ASP A N 1
ATOM 648 C CA . ASP A 1 94 ? 34.146 13.323 22.692 1.00 21.22 120 ASP A CA 1
ATOM 649 C C . ASP A 1 94 ? 32.753 13.909 22.881 1.00 19.67 120 ASP A C 1
ATOM 650 O O . ASP A 1 94 ? 32.246 13.787 23.998 1.00 20.32 120 ASP A O 1
ATOM 655 N N . PHE A 1 95 ? 32.179 14.463 21.821 1.00 18.33 121 PHE A N 1
ATOM 656 C CA . PHE A 1 95 ? 30.836 15.008 21.914 1.00 20.10 121 PHE A CA 1
ATOM 657 C C . PHE A 1 95 ? 29.858 13.904 22.328 1.00 19.20 121 PHE A C 1
ATOM 658 O O . PHE A 1 95 ? 28.983 14.021 23.192 1.00 18.37 121 PHE A O 1
ATOM 672 N N . LEU A 1 96 ? 29.969 12.776 21.614 1.00 16.44 122 LEU A N 1
ATOM 673 C CA . LEU A 1 96 ? 29.027 11.685 21.829 1.00 15.20 122 LEU A CA 1
ATOM 674 C C . LEU A 1 96 ? 29.100 11.073 23.208 1.00 15.35 122 LEU A C 1
ATOM 675 O O . LEU A 1 96 ? 28.073 10.742 23.790 1.00 14.93 122 LEU A O 1
ATOM 680 N N . GLU A 1 97 ? 30.337 10.943 23.722 1.00 14.98 123 GLU A N 1
ATOM 681 C CA . GLU A 1 97 ? 30.507 10.441 25.070 1.00 15.72 123 GLU A CA 1
ATOM 682 C C . GLU A 1 97 ? 29.777 11.345 26.054 1.00 17.11 123 GLU A C 1
ATOM 683 O O . GLU A 1 97 ? 29.042 10.905 26.921 1.00 17.58 123 GLU A O 1
ATOM 689 N N . GLU A 1 98 ? 29.998 12.645 25.933 1.00 18.75 124 GLU A N 1
ATOM 690 C CA . GLU A 1 98 ? 29.338 13.561 26.861 1.00 21.40 124 GLU A CA 1
ATOM 691 C C . GLU A 1 98 ? 27.831 13.457 26.738 1.00 21.56 124 GLU A C 1
ATOM 692 O O . GLU A 1 98 ? 27.087 13.492 27.726 1.00 19.55 124 GLU A O 1
ATOM 698 N N . ASN A 1 99 ? 27.377 13.424 25.494 1.00 17.51 125 ASN A N 1
ATOM 699 C CA . ASN A 1 99 ? 25.941 13.481 25.218 1.00 17.41 125 ASN A CA 1
ATOM 700 C C . ASN A 1 99 ? 25.231 12.252 25.745 1.00 15.00 125 ASN A C 1
ATOM 701 O O . ASN A 1 99 ? 24.187 12.284 26.416 1.00 16.24 125 ASN A O 1
ATOM 706 N N . ILE A 1 100 ? 25.889 11.116 25.520 1.00 13.57 126 ILE A N 1
ATOM 707 C CA . ILE A 1 100 ? 25.245 9.873 25.982 1.00 14.16 126 ILE A CA 1
ATOM 708 C C . ILE A 1 100 ? 25.232 9.810 27.492 1.00 16.92 126 ILE A C 1
ATOM 709 O O . ILE A 1 100 ? 24.278 9.354 28.091 1.00 17.32 126 ILE A O 1
ATOM 714 N N . THR A 1 101 ? 26.258 10.312 28.172 1.00 19.40 127 THR A N 1
ATOM 715 C CA . THR A 1 101 ? 26.205 10.312 29.616 1.00 20.66 127 THR A CA 1
ATOM 716 C C . THR A 1 101 ? 25.034 11.109 30.134 1.00 20.69 127 THR A C 1
ATOM 717 O O . THR A 1 101 ? 24.267 10.767 31.057 1.00 19.31 127 THR A O 1
ATOM 721 N N . ALA A 1 102 ? 24.845 12.276 29.525 1.00 18.87 128 ALA A N 1
ATOM 722 C CA . ALA A 1 102 ? 23.716 13.096 29.960 1.00 19.63 128 ALA A CA 1
ATOM 723 C C . ALA A 1 102 ? 22.404 12.395 29.621 1.00 20.50 128 ALA A C 1
ATOM 724 O O . ALA A 1 102 ? 21.498 12.372 30.462 1.00 22.88 128 ALA A O 1
ATOM 726 N N . LEU A 1 103 ? 22.254 11.787 28.451 1.00 19.32 129 LEU A N 1
ATOM 727 C CA . LEU A 1 103 ? 21.021 11.090 28.108 1.00 17.84 129 LEU A CA 1
ATOM 728 C C . LEU A 1 103 ? 20.726 9.956 29.066 1.00 17.55 129 LEU A C 1
ATOM 729 O O . LEU A 1 103 ? 19.569 9.752 29.447 1.00 17.30 129 LEU A O 1
ATOM 734 N N . LEU A 1 104 ? 21.762 9.263 29.523 1.00 16.12 130 LEU A N 1
ATOM 735 C CA . LEU A 1 104 ? 21.577 8.145 30.439 1.00 17.23 130 LEU A CA 1
ATOM 736 C C . LEU A 1 104 ? 21.060 8.606 31.794 1.00 19.16 130 LEU A C 1
ATOM 737 O O . LEU A 1 104 ? 20.216 8.033 32.484 1.00 19.40 130 LEU A O 1
ATOM 742 N N . GLU A 1 105 ? 21.622 9.740 32.217 1.00 20.77 131 GLU A N 1
ATOM 743 C CA . GLU A 1 105 ? 21.191 10.279 33.482 1.00 22.41 131 GLU A CA 1
ATOM 744 C C . GLU A 1 105 ? 19.733 10.734 33.380 1.00 21.67 131 GLU A C 1
ATOM 745 O O . GLU A 1 105 ? 18.926 10.509 34.289 1.00 21.09 131 GLU A O 1
ATOM 755 N N . GLU A 1 106 ? 19.344 11.337 32.264 1.00 22.74 132 GLU A N 1
ATOM 756 C CA . GLU A 1 106 ? 17.924 11.723 32.061 1.00 23.15 132 GLU A CA 1
ATOM 757 C C . GLU A 1 106 ? 17.014 10.492 32.081 1.00 21.66 132 GLU A C 1
ATOM 758 O O . GLU A 1 106 ? 15.897 10.606 32.559 1.00 20.82 132 GLU A O 1
ATOM 764 N N . ALA A 1 107 ? 17.480 9.407 31.482 1.00 19.11 133 ALA A N 1
ATOM 765 C CA . ALA A 1 107 ? 16.734 8.163 31.397 1.00 21.08 133 ALA A CA 1
ATOM 766 C C . ALA A 1 107 ? 16.492 7.580 32.784 1.00 19.04 133 ALA A C 1
ATOM 767 O O . ALA A 1 107 ? 15.448 6.996 33.090 1.00 20.15 133 ALA A O 1
ATOM 769 N N . GLN A 1 108 ? 17.488 7.772 33.617 1.00 18.87 134 GLN A N 1
ATOM 770 C CA . GLN A 1 108 ? 17.419 7.231 34.986 1.00 19.85 134 GLN A CA 1
ATOM 771 C C . GLN A 1 108 ? 16.409 8.011 35.771 1.00 17.84 134 GLN A C 1
ATOM 772 O O . GLN A 1 108 ? 15.626 7.495 36.541 1.00 20.40 134 GLN A O 1
ATOM 778 N N . ILE A 1 109 ? 16.433 9.314 35.535 1.00 17.51 135 ILE A N 1
ATOM 779 C CA . ILE A 1 109 ? 15.440 10.129 36.226 1.00 20.02 135 ILE A CA 1
ATOM 780 C C . ILE A 1 109 ? 14.035 9.772 35.762 1.00 21.83 135 ILE A C 1
ATOM 781 O O . ILE A 1 109 ? 13.082 9.650 36.508 1.00 20.76 135 ILE A O 1
ATOM 786 N N . GLN A 1 110 ? 13.843 9.531 34.461 1.00 22.43 136 GLN A N 1
ATOM 787 C CA . GLN A 1 110 ? 12.475 9.248 34.027 1.00 20.95 136 GLN A CA 1
ATOM 788 C C . GLN A 1 110 ? 12.021 7.888 34.531 1.00 19.44 136 GLN A C 1
ATOM 789 O O . GLN A 1 110 ? 10.882 7.589 34.812 1.00 19.37 136 GLN A O 1
ATOM 795 N N . GLN A 1 111 ? 12.996 7.009 34.674 1.00 18.51 137 GLN A N 1
ATOM 796 C CA . GLN A 1 111 ? 12.758 5.684 35.214 1.00 19.83 137 GLN A CA 1
ATOM 797 C C . GLN A 1 111 ? 12.217 5.782 36.636 1.00 19.91 137 GLN A C 1
ATOM 798 O O . GLN A 1 111 ? 11.324 5.041 37.040 1.00 26.66 137 GLN A O 1
ATOM 804 N N . GLU A 1 112 ? 12.818 6.634 37.443 1.00 20.31 138 GLU A N 1
ATOM 805 C CA . GLU A 1 112 ? 12.402 6.858 38.824 1.00 23.61 138 GLU A CA 1
ATOM 806 C C . GLU A 1 112 ? 10.998 7.449 38.770 1.00 22.06 138 GLU A C 1
ATOM 807 O O . GLU A 1 112 ? 10.068 7.103 39.509 1.00 26.48 138 GLU A O 1
ATOM 813 N N . LYS A 1 113 ? 10.686 8.382 37.866 1.00 24.48 139 LYS A N 1
ATOM 814 C CA . LYS A 1 113 ? 9.326 8.898 37.796 1.00 25.62 139 LYS A CA 1
ATOM 815 C C . LYS A 1 113 ? 8.296 7.819 37.467 1.00 24.44 139 LYS A C 1
ATOM 816 O O . LYS A 1 113 ? 7.179 7.775 37.983 1.00 25.06 139 LYS A O 1
ATOM 827 N N . ASN A 1 114 ? 8.653 6.968 36.500 1.00 21.00 140 ASN A N 1
ATOM 828 C CA . ASN A 1 114 ? 7.713 5.941 36.075 1.00 21.37 140 ASN A CA 1
ATOM 829 C C . ASN A 1 114 ? 7.446 4.966 37.215 1.00 23.49 140 ASN A C 1
ATOM 830 O O . ASN A 1 114 ? 6.308 4.543 37.382 1.00 23.68 140 ASN A O 1
ATOM 835 N N . MET A 1 115 ? 8.494 4.655 37.968 1.00 23.38 141 MET A N 1
ATOM 836 C CA . MET A 1 115 ? 8.301 3.843 39.153 1.00 22.86 141 MET A CA 1
ATOM 837 C C . MET A 1 115 ? 7.334 4.516 40.144 1.00 25.56 141 MET A C 1
ATOM 838 O O . MET A 1 115 ? 6.451 3.918 40.774 1.00 25.65 141 MET A O 1
ATOM 843 N N . TYR A 1 116 ? 7.429 5.859 40.318 1.00 27.13 142 TYR A N 1
ATOM 844 C CA . TYR A 1 116 ? 6.488 6.425 41.273 1.00 29.97 142 TYR A CA 1
ATOM 845 C C . TYR A 1 116 ? 5.056 6.341 40.751 1.00 31.85 142 TYR A C 1
ATOM 846 O O . TYR A 1 116 ? 4.124 6.088 41.494 1.00 31.25 142 TYR A O 1
ATOM 848 N N . GLU A 1 117 ? 4.949 6.552 39.447 1.00 30.68 143 GLU A N 1
ATOM 849 C CA . GLU A 1 117 ? 3.590 6.620 38.934 1.00 33.12 143 GLU A CA 1
ATOM 850 C C . GLU A 1 117 ? 2.931 5.263 39.049 1.00 34.39 143 GLU A C 1
ATOM 851 O O . GLU A 1 117 ? 1.727 5.178 39.306 1.00 37.07 143 GLU A O 1
ATOM 857 N N . LEU A 1 118 ? 3.742 4.229 38.874 1.00 29.47 144 LEU A N 1
ATOM 858 C CA . LEU A 1 118 ? 3.232 2.862 39.024 1.00 31.86 144 LEU A CA 1
ATOM 859 C C . LEU A 1 118 ? 2.823 2.637 40.480 1.00 32.60 144 LEU A C 1
ATOM 860 O O . LEU A 1 118 ? 1.882 1.896 40.798 1.00 31.08 144 LEU A O 1
ATOM 865 N N . GLN A 1 119 ? 3.590 3.340 41.306 1.00 33.22 145 GLN A N 1
ATOM 866 C CA . GLN A 1 119 ? 3.329 3.297 42.744 1.00 36.23 145 GLN A CA 1
ATOM 867 C C . GLN A 1 119 ? 1.936 3.794 43.101 1.00 38.94 145 GLN A C 1
ATOM 868 O O . GLN A 1 119 ? 1.248 3.251 43.954 1.00 39.64 145 GLN A O 1
ATOM 878 N N . LYS A 1 120 ? 1.557 4.879 42.438 1.00 40.72 146 LYS A N 1
ATOM 879 C CA . LYS A 1 120 ? 0.262 5.536 42.633 1.00 43.47 146 LYS A CA 1
ATOM 880 C C . LYS A 1 120 ? -0.840 4.564 42.215 1.00 44.15 146 LYS A C 1
ATOM 881 O O . LYS A 1 120 ? -1.977 4.560 42.673 1.00 46.05 146 LYS A O 1
ATOM 887 N N . LEU A 1 121 ? -0.457 3.675 41.307 1.00 49.54 147 LEU A N 1
ATOM 888 C CA . LEU A 1 121 ? -1.280 2.600 40.774 1.00 54.68 147 LEU A CA 1
ATOM 889 C C . LEU A 1 121 ? -1.350 1.421 41.744 1.00 57.20 147 LEU A C 1
ATOM 890 O O . LEU A 1 121 ? -0.313 1.004 42.272 1.00 66.83 147 LEU A O 1
ATOM 895 N N . GLN B 1 2 ? -8.918 -1.429 25.517 1.00 57.11 28 GLN B N 1
ATOM 896 C CA . GLN B 1 2 ? -8.792 -0.046 25.042 1.00 56.34 28 GLN B CA 1
ATOM 897 C C . GLN B 1 2 ? -7.330 0.377 25.089 1.00 54.14 28 GLN B C 1
ATOM 898 O O . GLN B 1 2 ? -6.862 1.130 24.242 1.00 58.97 28 GLN B O 1
ATOM 904 N N . SER B 1 3 ? -6.629 -0.157 26.082 1.00 45.76 29 SER B N 1
ATOM 905 C CA . SER B 1 3 ? -5.185 0.044 26.181 1.00 45.53 29 SER B CA 1
ATOM 906 C C . SER B 1 3 ? -4.385 -1.141 25.649 1.00 41.74 29 SER B C 1
ATOM 907 O O . SER B 1 3 ? -3.164 -1.089 25.575 1.00 39.33 29 SER B O 1
ATOM 910 N N . ARG B 1 4 ? -5.091 -2.223 25.282 1.00 45.01 30 ARG B N 1
ATOM 911 C CA . ARG B 1 4 ? -4.365 -3.425 24.864 1.00 42.41 30 ARG B CA 1
ATOM 912 C C . ARG B 1 4 ? -3.393 -3.167 23.731 1.00 36.06 30 ARG B C 1
ATOM 913 O O . ARG B 1 4 ? -2.246 -3.608 23.744 1.00 32.98 30 ARG B O 1
ATOM 921 N N . THR B 1 5 ? -3.790 -2.397 22.734 1.00 33.86 31 THR B N 1
ATOM 922 C CA . THR B 1 5 ? -2.958 -2.173 21.561 1.00 28.14 31 THR B CA 1
ATOM 923 C C . THR B 1 5 ? -1.638 -1.509 21.905 1.00 24.23 31 THR B C 1
ATOM 924 O O . THR B 1 5 ? -0.584 -1.871 21.425 1.00 24.30 31 THR B O 1
ATOM 928 N N . LEU B 1 6 ? -1.806 -0.477 22.725 1.00 23.57 32 LEU B N 1
ATOM 929 C CA . LEU B 1 6 ? -0.612 0.232 23.171 1.00 22.35 32 LEU B CA 1
ATOM 930 C C . LEU B 1 6 ? 0.298 -0.690 23.982 1.00 20.91 32 LEU B C 1
ATOM 931 O O . LEU B 1 6 ? 1.490 -0.644 23.675 1.00 20.93 32 LEU B O 1
ATOM 936 N N . LEU B 1 7 ? -0.272 -1.506 24.862 1.00 21.23 33 LEU B N 1
ATOM 937 C CA . LEU B 1 7 ? 0.522 -2.398 25.719 1.00 21.35 33 LEU B CA 1
ATOM 938 C C . LEU B 1 7 ? 1.318 -3.414 24.918 1.00 19.97 33 LEU B C 1
ATOM 939 O O . LEU B 1 7 ? 2.505 -3.632 25.165 1.00 20.14 33 LEU B O 1
ATOM 944 N N . ALA B 1 8 ? 0.640 -4.020 23.937 1.00 19.71 34 ALA B N 1
ATOM 945 C CA . ALA B 1 8 ? 1.271 -4.903 22.966 1.00 18.47 34 ALA B CA 1
ATOM 946 C C . ALA B 1 8 ? 2.421 -4.211 22.234 1.00 18.14 34 ALA B C 1
ATOM 947 O O . ALA B 1 8 ? 3.472 -4.824 21.993 1.00 20.56 34 ALA B O 1
ATOM 949 N N . GLY B 1 9 ? 2.210 -2.944 21.853 1.00 18.98 35 GLY B N 1
ATOM 950 C CA . GLY B 1 9 ? 3.247 -2.237 21.085 1.00 18.88 35 GLY B CA 1
ATOM 951 C C . GLY B 1 9 ? 4.400 -1.848 21.973 1.00 18.01 35 GLY B C 1
ATOM 952 O O . GLY B 1 9 ? 5.521 -1.843 21.463 1.00 16.78 35 GLY B O 1
ATOM 953 N N . ILE B 1 10 ? 4.131 -1.621 23.251 1.00 17.89 36 ILE B N 1
ATOM 954 C CA . ILE B 1 10 ? 5.194 -1.353 24.214 1.00 17.94 36 ILE B CA 1
ATOM 955 C C . ILE B 1 10 ? 6.042 -2.599 24.434 1.00 17.71 36 ILE B C 1
ATOM 956 O O . ILE B 1 10 ? 7.289 -2.589 24.436 1.00 17.50 36 ILE B O 1
ATOM 961 N N . VAL B 1 11 ? 5.399 -3.743 24.643 1.00 17.40 37 VAL B N 1
ATOM 962 C CA . VAL B 1 11 ? 6.114 -5.011 24.812 1.00 17.46 37 VAL B CA 1
ATOM 963 C C . VAL B 1 11 ? 6.902 -5.334 23.554 1.00 16.86 37 VAL B C 1
ATOM 964 O O . VAL B 1 11 ? 8.050 -5.748 23.612 1.00 16.98 37 VAL B O 1
ATOM 968 N N . GLN B 1 12 ? 6.295 -5.031 22.392 1.00 15.80 38 GLN B N 1
ATOM 969 C CA . GLN B 1 12 ? 6.992 -5.236 21.113 1.00 16.62 38 GLN B CA 1
ATOM 970 C C . GLN B 1 12 ? 8.226 -4.364 20.991 1.00 15.29 38 GLN B C 1
ATOM 971 O O . GLN B 1 12 ? 9.289 -4.774 20.525 1.00 15.22 38 GLN B O 1
ATOM 977 N N . GLN B 1 13 ? 8.093 -3.117 21.411 1.00 15.90 39 GLN B N 1
ATOM 978 C CA . GLN B 1 13 ? 9.202 -2.161 21.338 1.00 17.58 39 GLN B CA 1
ATOM 979 C C . GLN B 1 13 ? 10.325 -2.592 22.287 1.00 16.16 39 GLN B C 1
ATOM 980 O O . GLN B 1 13 ? 11.491 -2.378 21.931 1.00 13.84 39 GLN B O 1
ATOM 986 N N . GLN B 1 14 ? 9.957 -3.154 23.438 1.00 14.22 40 GLN B N 1
ATOM 987 C CA . GLN B 1 14 ? 10.957 -3.698 24.311 1.00 11.49 40 GLN B CA 1
ATOM 988 C C . GLN B 1 14 ? 11.752 -4.812 23.652 1.00 8.96 40 GLN B C 1
ATOM 989 O O . GLN B 1 14 ? 12.986 -4.878 23.755 1.00 10.88 40 GLN B O 1
ATOM 999 N N . GLN B 1 15 ? 11.086 -5.706 22.926 1.00 11.13 41 GLN B N 1
ATOM 1000 C CA . GLN B 1 15 ? 11.816 -6.706 22.162 1.00 12.17 41 GLN B CA 1
ATOM 1001 C C . GLN B 1 15 ? 12.724 -6.071 21.127 1.00 11.18 41 GLN B C 1
ATOM 1002 O O . GLN B 1 15 ? 13.867 -6.492 20.900 1.00 12.05 41 GLN B O 1
ATOM 1008 N N . GLN B 1 16 ? 12.238 -5.022 20.446 1.00 14.51 42 GLN B N 1
ATOM 1009 C CA . GLN B 1 16 ? 13.032 -4.332 19.432 1.00 13.64 42 GLN B CA 1
ATOM 1010 C C . GLN B 1 16 ? 14.300 -3.724 20.007 1.00 12.56 42 GLN B C 1
ATOM 1011 O O . GLN B 1 16 ? 15.396 -3.844 19.446 1.00 12.96 42 GLN B O 1
ATOM 1021 N N . LEU B 1 17 ? 14.124 -3.036 21.139 1.00 10.99 43 LEU B N 1
ATOM 1022 C CA . LEU B 1 17 ? 15.301 -2.425 21.791 1.00 11.08 43 LEU B CA 1
ATOM 1023 C C . LEU B 1 17 ? 16.249 -3.489 22.291 1.00 10.59 43 LEU B C 1
ATOM 1024 O O . LEU B 1 17 ? 17.459 -3.339 22.182 1.00 11.53 43 LEU B O 1
ATOM 1029 N N . LEU B 1 18 ? 15.726 -4.558 22.880 1.00 10.01 44 LEU B N 1
ATOM 1030 C CA . LEU B 1 18 ? 16.607 -5.649 23.231 1.00 11.77 44 LEU B CA 1
ATOM 1031 C C . LEU B 1 18 ? 17.381 -6.209 22.059 1.00 11.56 44 LEU B C 1
ATOM 1032 O O . LEU B 1 18 ? 18.586 -6.502 22.196 1.00 11.18 44 LEU B O 1
ATOM 1037 N N . ASP B 1 19 ? 16.706 -6.389 20.913 1.00 10.15 45 ASP B N 1
ATOM 1038 C CA . ASP B 1 19 ? 17.412 -6.858 19.743 1.00 11.41 45 ASP B CA 1
ATOM 1039 C C . ASP B 1 19 ? 18.531 -5.916 19.340 1.00 12.10 45 ASP B C 1
ATOM 1040 O O . ASP B 1 19 ? 19.625 -6.335 18.956 1.00 12.69 45 ASP B O 1
ATOM 1045 N N . VAL B 1 20 ? 18.244 -4.595 19.371 1.00 12.67 46 VAL B N 1
ATOM 1046 C CA . VAL B 1 20 ? 19.275 -3.616 19.027 1.00 11.66 46 VAL B CA 1
ATOM 1047 C C . VAL B 1 20 ? 20.464 -3.748 19.944 1.00 11.12 46 VAL B C 1
ATOM 1048 O O . VAL B 1 20 ? 21.638 -3.758 19.522 1.00 9.78 46 VAL B O 1
ATOM 1052 N N . VAL B 1 21 ? 20.219 -3.800 21.258 1.00 9.58 47 VAL B N 1
ATOM 1053 C CA . VAL B 1 21 ? 21.374 -3.842 22.157 1.00 10.73 47 VAL B CA 1
ATOM 1054 C C . VAL B 1 21 ? 22.110 -5.164 22.090 1.00 8.12 47 VAL B C 1
ATOM 1055 O O . VAL B 1 21 ? 23.336 -5.159 22.250 1.00 8.74 47 VAL B O 1
ATOM 1059 N N . LYS B 1 22 ? 21.415 -6.270 21.821 1.00 9.38 48 LYS B N 1
ATOM 1060 C CA . LYS B 1 22 ? 22.156 -7.524 21.594 1.00 9.85 48 LYS B CA 1
ATOM 1061 C C . LYS B 1 22 ? 23.079 -7.420 20.391 1.00 10.56 48 LYS B C 1
ATOM 1062 O O . LYS B 1 22 ? 24.231 -7.888 20.481 1.00 11.14 48 LYS B O 1
ATOM 1068 N N . ARG B 1 23 ? 22.579 -6.897 19.278 1.00 8.26 49 ARG B N 1
ATOM 1069 C CA . ARG B 1 23 ? 23.426 -6.774 18.086 1.00 10.63 49 ARG B CA 1
ATOM 1070 C C . ARG B 1 23 ? 24.495 -5.722 18.266 1.00 10.50 49 ARG B C 1
ATOM 1071 O O . ARG B 1 23 ? 25.638 -5.932 17.844 1.00 9.71 49 ARG B O 1
ATOM 1079 N N . GLN B 1 24 ? 24.218 -4.640 18.984 1.00 9.20 50 GLN B N 1
ATOM 1080 C CA . GLN B 1 24 ? 25.269 -3.708 19.353 1.00 8.66 50 GLN B CA 1
ATOM 1081 C C . GLN B 1 24 ? 26.345 -4.412 20.225 1.00 8.46 50 GLN B C 1
ATOM 1082 O O . GLN B 1 24 ? 27.547 -4.140 20.021 1.00 10.30 50 GLN B O 1
ATOM 1088 N N . GLN B 1 25 ? 25.962 -5.311 21.136 1.00 10.05 51 GLN B N 1
ATOM 1089 C CA . GLN B 1 25 ? 26.960 -6.030 21.891 1.00 10.80 51 GLN B CA 1
ATOM 1090 C C . GLN B 1 25 ? 27.871 -6.897 21.005 1.00 10.82 51 GLN B C 1
ATOM 1091 O O . GLN B 1 25 ? 29.098 -6.919 21.235 1.00 9.62 51 GLN B O 1
ATOM 1097 N N . GLU B 1 26 ? 27.280 -7.523 19.994 1.00 10.53 52 GLU B N 1
ATOM 1098 C CA . GLU B 1 26 ? 28.088 -8.317 19.053 1.00 10.63 52 GLU B CA 1
ATOM 1099 C C . GLU B 1 26 ? 29.112 -7.452 18.341 1.00 10.65 52 GLU B C 1
ATOM 1100 O O . GLU B 1 26 ? 30.269 -7.844 18.126 1.00 11.45 52 GLU B O 1
ATOM 1106 N N . LEU B 1 27 ? 28.680 -6.259 17.903 1.00 9.27 53 LEU B N 1
ATOM 1107 C CA . LEU B 1 27 ? 29.607 -5.371 17.196 1.00 8.80 53 LEU B CA 1
ATOM 1108 C C . LEU B 1 27 ? 30.667 -4.813 18.135 1.00 9.19 53 LEU B C 1
ATOM 1109 O O . LEU B 1 27 ? 31.851 -4.748 17.784 1.00 10.01 53 LEU B O 1
ATOM 1114 N N . LEU B 1 28 ? 30.268 -4.527 19.359 1.00 8.87 54 LEU B N 1
ATOM 1115 C CA . LEU B 1 28 ? 31.234 -4.082 20.383 1.00 10.08 54 LEU B CA 1
ATOM 1116 C C . LEU B 1 28 ? 32.260 -5.172 20.673 1.00 11.69 54 LEU B C 1
ATOM 1117 O O . LEU B 1 28 ? 33.458 -4.887 20.772 1.00 10.01 54 LEU B O 1
ATOM 1122 N N . ARG B 1 29 ? 31.798 -6.413 20.777 1.00 10.01 55 ARG B N 1
ATOM 1123 C CA . ARG B 1 29 ? 32.763 -7.505 20.997 1.00 10.95 55 ARG B CA 1
ATOM 1124 C C . ARG B 1 29 ? 33.771 -7.621 19.875 1.00 9.86 55 ARG B C 1
ATOM 1125 O O . ARG B 1 29 ? 34.952 -7.957 20.077 1.00 11.30 55 ARG B O 1
ATOM 1140 N N . LEU B 1 30 ? 33.295 -7.474 18.642 1.00 11.04 56 LEU B N 1
ATOM 1141 C CA . LEU B 1 30 ? 34.226 -7.530 17.493 1.00 11.75 56 LEU B CA 1
ATOM 1142 C C . LEU B 1 30 ? 35.206 -6.372 17.514 1.00 10.76 56 LEU B C 1
ATOM 1143 O O . LEU B 1 30 ? 36.383 -6.554 17.185 1.00 10.47 56 LEU B O 1
ATOM 1148 N N . THR B 1 31 ? 34.736 -5.213 17.979 1.00 10.93 57 THR B N 1
ATOM 1149 C CA . THR B 1 31 ? 35.623 -4.075 18.120 1.00 10.15 57 THR B CA 1
ATOM 1150 C C . THR B 1 31 ? 36.681 -4.254 19.181 1.00 9.05 57 THR B C 1
ATOM 1151 O O . THR B 1 31 ? 37.845 -3.882 19.024 1.00 11.11 57 THR B O 1
ATOM 1155 N N . VAL B 1 32 ? 36.311 -4.891 20.264 1.00 9.81 58 VAL B N 1
ATOM 1156 C CA . VAL B 1 32 ? 37.209 -5.194 21.346 1.00 8.81 58 VAL B CA 1
ATOM 1157 C C . VAL B 1 32 ? 38.248 -6.218 20.857 1.00 8.63 58 VAL B C 1
ATOM 1158 O O . VAL B 1 32 ? 39.438 -6.022 21.138 1.00 9.26 58 VAL B O 1
ATOM 1162 N N . TRP B 1 33 ? 37.799 -7.224 20.094 1.00 9.08 59 TRP B N 1
ATOM 1163 C CA . TRP B 1 33 ? 38.713 -8.208 19.546 1.00 10.02 59 TRP B CA 1
ATOM 1164 C C . TRP B 1 33 ? 39.739 -7.429 18.739 1.00 8.82 59 TRP B C 1
ATOM 1165 O O . TRP B 1 33 ? 40.946 -7.695 18.794 1.00 9.76 59 TRP B O 1
ATOM 1176 N N . GLY B 1 34 ? 39.281 -6.559 17.823 1.00 8.72 60 GLY B N 1
ATOM 1177 C CA . GLY B 1 34 ? 40.180 -5.874 16.910 1.00 9.97 60 GLY B CA 1
ATOM 1178 C C . GLY B 1 34 ? 41.213 -5.087 17.698 1.00 8.40 60 GLY B C 1
ATOM 1179 O O . GLY B 1 34 ? 42.374 -5.050 17.313 1.00 9.28 60 GLY B O 1
ATOM 1180 N N . THR B 1 35 ? 40.738 -4.400 18.740 1.00 7.98 61 THR B N 1
ATOM 1181 C CA . THR B 1 35 ? 41.634 -3.608 19.610 1.00 9.36 61 THR B CA 1
ATOM 1182 C C . THR B 1 35 ? 42.701 -4.492 20.252 1.00 9.27 61 THR B C 1
ATOM 1183 O O . THR B 1 35 ? 43.851 -4.090 20.206 1.00 9.13 61 THR B O 1
ATOM 1187 N N . LYS B 1 36 ? 42.295 -5.644 20.788 1.00 8.90 62 LYS B N 1
ATOM 1188 C CA . LYS B 1 36 ? 43.277 -6.572 21.342 1.00 10.29 62 LYS B CA 1
ATOM 1189 C C . LYS B 1 36 ? 44.297 -7.016 20.317 1.00 10.48 62 LYS B C 1
ATOM 1190 O O . LYS B 1 36 ? 45.497 -7.122 20.576 1.00 12.68 62 LYS B O 1
ATOM 1196 N N . ASN B 1 37 ? 43.848 -7.415 19.154 1.00 10.03 63 ASN B N 1
ATOM 1197 C CA . ASN B 1 37 ? 44.688 -7.911 18.069 1.00 9.74 63 ASN B CA 1
ATOM 1198 C C . ASN B 1 37 ? 45.709 -6.832 17.691 1.00 9.59 63 ASN B C 1
ATOM 1199 O O . ASN B 1 37 ? 46.888 -7.068 17.476 1.00 10.30 63 ASN B O 1
ATOM 1204 N N . LEU B 1 38 ? 45.229 -5.606 17.538 1.00 8.33 64 LEU B N 1
ATOM 1205 C CA . LEU B 1 38 ? 46.139 -4.495 17.202 1.00 10.65 64 LEU B CA 1
ATOM 1206 C C . LEU B 1 38 ? 47.154 -4.212 18.328 1.00 9.43 64 LEU B C 1
ATOM 1207 O O . LEU B 1 38 ? 48.296 -3.893 18.043 1.00 10.15 64 LEU B O 1
ATOM 1212 N N . GLN B 1 39 ? 46.671 -4.293 19.570 1.00 9.66 65 GLN B N 1
ATOM 1213 C CA . GLN B 1 39 ? 47.572 -4.022 20.694 1.00 10.76 65 GLN B CA 1
ATOM 1214 C C . GLN B 1 39 ? 48.747 -4.985 20.682 1.00 11.65 65 GLN B C 1
ATOM 1215 O O . GLN B 1 39 ? 49.920 -4.617 20.890 1.00 10.45 65 GLN B O 1
ATOM 1221 N N . THR B 1 40 ? 48.493 -6.255 20.412 1.00 9.18 66 THR B N 1
ATOM 1222 C CA . THR B 1 40 ? 49.556 -7.262 20.400 1.00 11.39 66 THR B CA 1
ATOM 1223 C C . THR B 1 40 ? 50.515 -7.018 19.263 1.00 10.33 66 THR B C 1
ATOM 1224 O O . THR B 1 40 ? 51.742 -7.053 19.398 1.00 10.33 66 THR B O 1
ATOM 1228 N N . ARG B 1 41 ? 50.014 -6.596 18.101 1.00 10.93 67 ARG B N 1
ATOM 1229 C CA . ARG B 1 41 ? 50.835 -6.291 16.954 1.00 10.16 67 ARG B CA 1
ATOM 1230 C C . ARG B 1 41 ? 51.606 -4.987 17.082 1.00 9.85 67 ARG B C 1
ATOM 1231 O O . ARG B 1 41 ? 52.788 -5.009 16.712 1.00 11.66 67 ARG B O 1
ATOM 1239 N N . VAL B 1 42 ? 50.993 -3.976 17.715 1.00 8.32 68 VAL B N 1
ATOM 1240 C CA . VAL B 1 42 ? 51.782 -2.735 17.968 1.00 8.42 68 VAL B CA 1
ATOM 1241 C C . VAL B 1 42 ? 52.890 -2.961 18.996 1.00 8.84 68 VAL B C 1
ATOM 1242 O O . VAL B 1 42 ? 54.051 -2.539 18.810 1.00 9.76 68 VAL B O 1
ATOM 1246 N N . THR B 1 43 ? 52.612 -3.717 20.091 1.00 9.61 69 THR B N 1
ATOM 1247 C CA . THR B 1 43 ? 53.633 -4.103 21.060 1.00 11.56 69 THR B CA 1
ATOM 1248 C C . THR B 1 43 ? 54.767 -4.869 20.366 1.00 11.50 69 THR B C 1
ATOM 1249 O O . THR B 1 43 ? 55.947 -4.627 20.672 1.00 13.43 69 THR B O 1
ATOM 1253 N N . ALA B 1 44 ? 54.455 -5.775 19.451 1.00 11.04 70 ALA B N 1
ATOM 1254 C CA . ALA B 1 44 ? 55.513 -6.503 18.742 1.00 11.86 70 ALA B CA 1
ATOM 1255 C C . ALA B 1 44 ? 56.382 -5.575 17.918 1.00 11.41 70 ALA B C 1
ATOM 1256 O O . ALA B 1 44 ? 57.586 -5.792 17.822 1.00 12.77 70 ALA B O 1
ATOM 1258 N N . ILE B 1 45 ? 55.757 -4.616 17.258 1.00 11.20 71 ILE B N 1
ATOM 1259 C CA . ILE B 1 45 ? 56.503 -3.643 16.453 1.00 10.98 71 ILE B CA 1
ATOM 1260 C C . ILE B 1 45 ? 57.420 -2.809 17.347 1.00 12.45 71 ILE B C 1
ATOM 1261 O O . ILE B 1 45 ? 58.601 -2.653 17.003 1.00 12.81 71 ILE B O 1
ATOM 1266 N N . GLU B 1 46 ? 56.927 -2.330 18.479 1.00 12.65 72 GLU B N 1
ATOM 1267 C CA . GLU B 1 46 ? 57.743 -1.544 19.408 1.00 11.52 72 GLU B CA 1
ATOM 1268 C C . GLU B 1 46 ? 58.916 -2.344 19.931 1.00 12.58 72 GLU B C 1
ATOM 1269 O O . GLU B 1 46 ? 60.053 -1.859 19.995 1.00 12.12 72 GLU B O 1
ATOM 1275 N N . LYS B 1 47 ? 58.704 -3.607 20.309 1.00 12.54 73 LYS B N 1
ATOM 1276 C CA . LYS B 1 47 ? 59.740 -4.545 20.727 1.00 13.00 73 LYS B CA 1
ATOM 1277 C C . LYS B 1 47 ? 60.813 -4.751 19.661 1.00 13.39 73 LYS B C 1
ATOM 1278 O O . LYS B 1 47 ? 62.031 -4.730 19.946 1.00 14.08 73 LYS B O 1
ATOM 1289 N N . TYR B 1 48 ? 60.293 -4.956 18.441 1.00 13.61 74 TYR B N 1
ATOM 1290 C CA . TYR B 1 48 ? 61.183 -5.150 17.263 1.00 13.58 74 TYR B CA 1
ATOM 1291 C C . TYR B 1 48 ? 62.099 -3.957 17.085 1.00 12.44 74 TYR B C 1
ATOM 1292 O O . TYR B 1 48 ? 63.322 -4.027 16.895 1.00 15.71 74 TYR B O 1
ATOM 1301 N N . LEU B 1 49 ? 61.460 -2.750 17.079 1.00 12.74 75 LEU B N 1
ATOM 1302 C CA . LEU B 1 49 ? 62.261 -1.559 16.834 1.00 14.78 75 LEU B CA 1
ATOM 1303 C C . LEU B 1 49 ? 63.205 -1.283 17.970 1.00 14.27 75 LEU B C 1
ATOM 1304 O O . LEU B 1 49 ? 64.338 -0.798 17.717 1.00 14.62 75 LEU B O 1
ATOM 1309 N N . LYS B 1 50 ? 62.815 -1.525 19.206 1.00 13.52 76 LYS B N 1
ATOM 1310 C CA . LYS B 1 50 ? 63.785 -1.347 20.280 1.00 15.52 76 LYS B CA 1
ATOM 1311 C C . LYS B 1 50 ? 64.974 -2.298 20.185 1.00 14.56 76 LYS B C 1
ATOM 1312 O O . LYS B 1 50 ? 66.118 -1.871 20.431 1.00 17.43 76 LYS B O 1
ATOM 1318 N N . ASP B 1 51 ? 64.680 -3.549 19.783 1.00 16.48 77 ASP B N 1
ATOM 1319 C CA . ASP B 1 51 ? 65.768 -4.515 19.596 1.00 17.29 77 ASP B CA 1
ATOM 1320 C C . ASP B 1 51 ? 66.716 -4.088 18.493 1.00 16.89 77 ASP B C 1
ATOM 1321 O O . ASP B 1 51 ? 67.951 -4.072 18.621 1.00 17.84 77 ASP B O 1
ATOM 1330 N N . GLN B 1 52 ? 66.163 -3.617 17.385 1.00 17.89 78 GLN B N 1
ATOM 1331 C CA . GLN B 1 52 ? 67.010 -3.147 16.282 1.00 20.08 78 GLN B CA 1
ATOM 1332 C C . GLN B 1 52 ? 67.816 -1.920 16.649 1.00 21.01 78 GLN B C 1
ATOM 1333 O O . GLN B 1 52 ? 68.977 -1.782 16.283 1.00 23.40 78 GLN B O 1
ATOM 1339 N N . ALA B 1 53 ? 67.237 -0.992 17.409 1.00 21.39 79 ALA B N 1
ATOM 1340 C CA . ALA B 1 53 ? 68.003 0.153 17.916 1.00 23.09 79 ALA B CA 1
ATOM 1341 C C . ALA B 1 53 ? 69.149 -0.236 18.833 1.00 24.67 79 ALA B C 1
ATOM 1342 O O . ALA B 1 53 ? 70.258 0.323 18.804 1.00 29.24 79 ALA B O 1
ATOM 1344 N N . GLN B 1 54 ? 68.892 -1.202 19.719 1.00 23.08 80 GLN B N 1
ATOM 1345 C CA . GLN B 1 54 ? 69.959 -1.650 20.596 1.00 25.73 80 GLN B CA 1
ATOM 1346 C C . GLN B 1 54 ? 71.052 -2.312 19.752 1.00 27.38 80 GLN B C 1
ATOM 1347 O O . GLN B 1 54 ? 72.264 -2.106 20.006 1.00 29.25 80 GLN B O 1
ATOM 1357 N N . LEU B 1 55 ? 70.703 -3.128 18.761 1.00 27.56 81 LEU B N 1
ATOM 1358 C CA . LEU B 1 55 ? 71.729 -3.790 17.944 1.00 31.97 81 LEU B CA 1
ATOM 1359 C C . LEU B 1 55 ? 72.592 -2.778 17.198 1.00 35.09 81 LEU B C 1
ATOM 1360 O O . LEU B 1 55 ? 73.825 -2.829 17.104 1.00 33.26 81 LEU B O 1
ATOM 1365 N N . ASN B 1 56 ? 71.941 -1.728 16.699 1.00 35.91 82 ASN B N 1
ATOM 1366 C CA . ASN B 1 56 ? 72.667 -0.633 16.043 1.00 40.53 82 ASN B CA 1
ATOM 1367 C C . ASN B 1 56 ? 73.616 0.120 16.952 1.00 41.13 82 ASN B C 1
ATOM 1368 O O . ASN B 1 56 ? 74.714 0.565 16.674 1.00 38.78 82 ASN B O 1
ATOM 1373 N N . ALA B 1 57 ? 73.100 0.392 18.137 1.00 41.24 83 ALA B N 1
ATO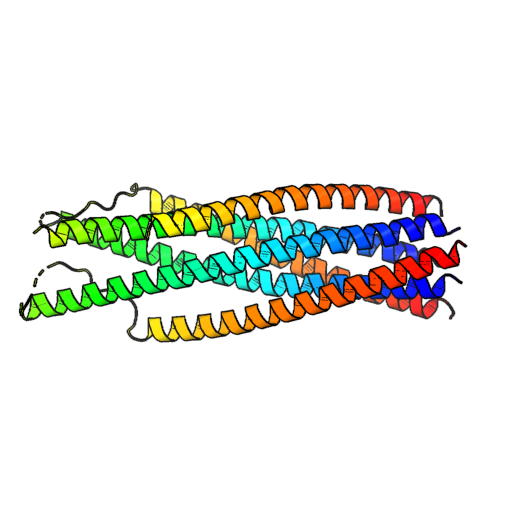M 1374 C CA . ALA B 1 57 ? 73.873 1.042 19.176 1.00 47.11 83 ALA B CA 1
ATOM 1375 C C . ALA B 1 57 ? 75.156 0.266 19.415 1.00 47.62 83 ALA B C 1
ATOM 1376 O O . ALA B 1 57 ? 76.183 0.921 19.622 1.00 50.47 83 ALA B O 1
ATOM 1378 N N . TRP B 1 58 ? 75.062 -1.053 19.422 1.00 48.52 84 TRP B N 1
ATOM 1379 C CA . TRP B 1 58 ? 76.249 -1.882 19.625 1.00 55.84 84 TRP B CA 1
ATOM 1380 C C . TRP B 1 58 ? 77.281 -1.637 18.527 1.00 62.76 84 TRP B C 1
ATOM 1381 O O . TRP B 1 58 ? 78.486 -1.800 18.744 1.00 68.40 84 TRP B O 1
ATOM 1392 N N . GLY B 1 59 ? 76.793 -1.200 17.370 1.00 68.62 85 GLY B N 1
ATOM 1393 C CA . GLY B 1 59 ? 77.646 -0.818 16.228 1.00 71.87 85 GLY B CA 1
ATOM 1394 C C . GLY B 1 59 ? 78.425 0.479 16.522 1.00 73.80 85 GLY B C 1
ATOM 1395 O O . GLY B 1 59 ? 79.385 0.837 15.824 1.00 71.82 85 GLY B O 1
ATOM 1396 N N . THR B 1 68 ? 74.481 7.832 11.894 1.00 72.55 94 THR B N 1
ATOM 1397 C CA . THR B 1 68 ? 74.311 6.724 12.830 1.00 69.69 94 THR B CA 1
ATOM 1398 C C . THR B 1 68 ? 72.871 6.212 12.831 1.00 68.68 94 THR B C 1
ATOM 1399 O O . THR B 1 68 ? 72.198 6.257 11.799 1.00 69.88 94 THR B O 1
ATOM 1401 N N . THR B 1 69 ? 72.441 5.710 13.989 1.00 68.23 95 THR B N 1
ATOM 1402 C CA . THR B 1 69 ? 71.117 5.094 14.049 1.00 66.58 95 THR B CA 1
ATOM 1403 C C . THR B 1 69 ? 70.275 5.719 15.160 1.00 64.60 95 THR B C 1
ATOM 1404 O O . THR B 1 69 ? 70.684 5.686 16.323 1.00 64.52 95 THR B O 1
ATOM 1406 N N . VAL B 1 70 ? 69.147 6.253 14.714 1.00 60.25 96 VAL B N 1
ATOM 1407 C CA . VAL B 1 70 ? 68.176 6.943 15.526 1.00 56.80 96 VAL B CA 1
ATOM 1408 C C . VAL B 1 70 ? 67.772 6.074 16.721 1.00 55.17 96 VAL B C 1
ATOM 1409 O O . VAL B 1 70 ? 67.208 4.983 16.585 1.00 54.81 96 VAL B O 1
ATOM 1413 N N . PRO B 1 71 ? 68.158 6.608 17.873 1.00 55.04 97 PRO B N 1
ATOM 1414 C CA . PRO B 1 71 ? 67.829 6.003 19.162 1.00 51.93 97 PRO B CA 1
ATOM 1415 C C . PRO B 1 71 ? 66.326 5.827 19.304 1.00 49.77 97 PRO B C 1
ATOM 1416 O O . PRO B 1 71 ? 65.589 6.766 19.023 1.00 51.63 97 PRO B O 1
ATOM 1420 N N . TRP B 1 72 ? 65.916 4.626 19.707 1.00 46.03 98 TRP B N 1
ATOM 1421 C CA . TRP B 1 72 ? 64.487 4.368 19.934 1.00 44.40 98 TRP B CA 1
ATOM 1422 C C . TRP B 1 72 ? 64.147 5.227 21.156 1.00 44.21 98 TRP B C 1
ATOM 1423 O O . TRP B 1 72 ? 64.731 5.084 22.233 1.00 45.95 98 TRP B O 1
ATOM 1434 N N . PRO B 1 73 ? 63.291 6.207 20.910 1.00 41.37 99 PRO B N 1
ATOM 1435 C CA . PRO B 1 73 ? 63.068 7.224 21.926 1.00 41.77 99 PRO B CA 1
ATOM 1436 C C . PRO B 1 73 ? 62.413 6.764 23.206 1.00 40.00 99 PRO B C 1
ATOM 1437 O O . PRO B 1 73 ? 62.607 7.511 24.186 1.00 40.65 99 PRO B O 1
ATOM 1441 N N . ASN B 1 74 ? 61.633 5.683 23.242 1.00 38.30 100 ASN B N 1
ATOM 1442 C CA . ASN B 1 74 ? 60.848 5.516 24.472 1.00 39.07 100 ASN B CA 1
ATOM 1443 C C . ASN B 1 74 ? 61.669 5.158 25.705 1.00 34.97 100 ASN B C 1
ATOM 1444 O O . ASN B 1 74 ? 62.793 4.670 25.658 1.00 36.15 100 ASN B O 1
ATOM 1449 N N . ALA B 1 75 ? 61.035 5.395 26.866 1.00 37.05 101 ALA B N 1
ATOM 1450 C CA . ALA B 1 75 ? 61.663 5.120 28.156 1.00 37.37 101 ALA B CA 1
ATOM 1451 C C . ALA B 1 75 ? 61.690 3.637 28.545 1.00 37.15 101 ALA B C 1
ATOM 1452 O O . ALA B 1 75 ? 60.776 2.869 28.295 1.00 41.16 101 ALA B O 1
ATOM 1454 N N . SER B 1 76 ? 62.765 3.291 29.247 1.00 38.30 102 SER B N 1
ATOM 1455 C CA . SER B 1 76 ? 63.115 1.939 29.628 1.00 40.67 102 SER B CA 1
ATOM 1456 C C . SER B 1 76 ? 61.937 1.111 30.142 1.00 40.04 102 SER B C 1
ATOM 1457 O O . SER B 1 76 ? 61.816 -0.091 29.873 1.00 40.66 102 SER B O 1
ATOM 1460 N N . LEU B 1 77 ? 61.150 1.812 30.919 1.00 35.94 103 LEU B N 1
ATOM 1461 C CA . LEU B 1 77 ? 60.011 1.459 31.730 1.00 32.50 103 LEU B CA 1
ATOM 1462 C C . LEU B 1 77 ? 58.766 1.338 30.888 1.00 27.28 103 LEU B C 1
ATOM 1463 O O . LEU B 1 77 ? 57.743 0.803 31.364 1.00 24.21 103 LEU B O 1
ATOM 1468 N N . THR B 1 78 ? 58.890 1.915 29.673 1.00 22.84 104 THR B N 1
ATOM 1469 C CA . THR B 1 78 ? 57.644 1.971 28.864 1.00 19.85 104 THR B CA 1
ATOM 1470 C C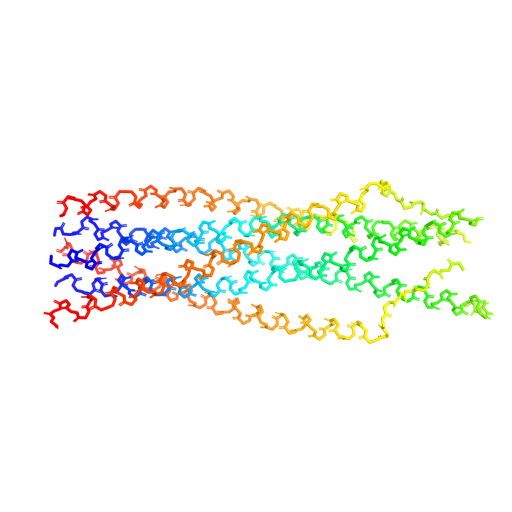 . THR B 1 78 ? 57.010 0.632 28.594 1.00 18.25 104 THR B C 1
ATOM 1471 O O . THR B 1 78 ? 55.780 0.506 28.703 1.00 18.85 104 THR B O 1
ATOM 1475 N N . PRO B 1 79 ? 57.699 -0.426 28.213 1.00 18.52 105 PRO B N 1
ATOM 1476 C CA . PRO B 1 79 ? 57.045 -1.733 27.978 1.00 19.64 105 PRO B CA 1
ATOM 1477 C C . PRO B 1 79 ? 56.287 -2.301 29.158 1.00 16.50 105 PRO B C 1
ATOM 1478 O O . PRO B 1 79 ? 55.167 -2.794 28.953 1.00 18.98 105 PRO B O 1
ATOM 1482 N N . LYS B 1 80 ? 56.877 -2.197 30.345 1.00 17.68 106 LYS B N 1
ATOM 1483 C CA . LYS B 1 80 ? 56.243 -2.648 31.586 1.00 20.02 106 LYS B CA 1
ATOM 1484 C C . LYS B 1 80 ? 54.952 -1.883 31.824 1.00 18.29 106 LYS B C 1
ATOM 1485 O O . LYS B 1 80 ? 53.929 -2.463 32.159 1.00 15.29 106 LYS B O 1
ATOM 1496 N N . TRP B 1 81 ? 55.091 -0.565 31.732 1.00 18.71 107 TRP B N 1
ATOM 1497 C CA . TRP B 1 81 ? 53.913 0.279 31.930 1.00 19.50 107 TRP B CA 1
ATOM 1498 C C . TRP B 1 81 ? 52.800 -0.034 30.943 1.00 17.51 107 TRP B C 1
ATOM 1499 O O . TRP B 1 81 ? 51.640 -0.226 31.297 1.00 20.10 107 TRP B O 1
ATOM 1510 N N . ASN B 1 82 ? 53.144 -0.127 29.644 1.00 16.39 108 ASN B N 1
ATOM 1511 C CA . ASN B 1 82 ? 52.101 -0.431 28.693 1.00 17.02 108 ASN B CA 1
ATOM 1512 C C . ASN B 1 82 ? 51.485 -1.794 28.962 1.00 16.63 108 ASN B C 1
ATOM 1513 O O . ASN B 1 82 ? 50.278 -1.923 28.875 1.00 15.95 108 ASN B O 1
ATOM 1518 N N . ASN B 1 83 ? 52.264 -2.768 29.360 1.00 16.89 109 ASN B N 1
ATOM 1519 C CA . ASN B 1 83 ? 51.800 -4.111 29.671 1.00 20.75 109 ASN B CA 1
ATOM 1520 C C . ASN B 1 83 ? 50.855 -4.078 30.862 1.00 20.72 109 ASN B C 1
ATOM 1521 O O . ASN B 1 83 ? 49.759 -4.634 30.762 1.00 19.04 109 ASN B O 1
ATOM 1526 N N . GLU B 1 84 ? 51.248 -3.368 31.914 1.00 17.95 110 GLU B N 1
ATOM 1527 C CA . GLU B 1 84 ? 50.408 -3.327 33.095 1.00 19.09 110 GLU B CA 1
ATOM 1528 C C . GLU B 1 84 ? 49.119 -2.584 32.777 1.00 17.08 110 GLU B C 1
ATOM 1529 O O . GLU B 1 84 ? 48.048 -2.996 33.190 1.00 16.83 110 GLU B O 1
ATOM 1535 N N . THR B 1 85 ? 49.214 -1.464 32.067 1.00 16.82 111 THR B N 1
ATOM 1536 C CA . THR B 1 85 ? 47.979 -0.698 31.741 1.00 15.99 111 THR B CA 1
ATOM 1537 C C . THR B 1 85 ? 47.003 -1.521 30.934 1.00 13.55 111 THR B C 1
ATOM 1538 O O . THR B 1 85 ? 45.773 -1.553 31.180 1.00 13.60 111 THR B O 1
ATOM 1542 N N . TRP B 1 86 ? 47.487 -2.255 29.928 1.00 12.88 112 TRP B N 1
ATOM 1543 C CA . TRP B 1 86 ? 46.565 -3.013 29.054 1.00 13.55 112 TRP B CA 1
ATOM 1544 C C . TRP B 1 86 ? 46.063 -4.273 29.722 1.00 13.71 112 TRP B C 1
ATOM 1545 O O . TRP B 1 86 ? 44.988 -4.765 29.395 1.00 16.40 112 TRP B O 1
ATOM 1556 N N . GLN B 1 87 ? 46.816 -4.762 30.701 1.00 15.62 113 GLN B N 1
ATOM 1557 C CA . GLN B 1 87 ? 46.340 -5.900 31.460 1.00 16.46 113 GLN B CA 1
ATOM 1558 C C . GLN B 1 87 ? 45.156 -5.454 32.304 1.00 15.57 113 GLN B C 1
ATOM 1559 O O . GLN B 1 87 ? 44.192 -6.195 32.486 1.00 16.01 113 GLN B O 1
ATOM 1569 N N . GLU B 1 88 ? 45.209 -4.234 32.816 1.00 16.30 114 GLU B N 1
ATOM 1570 C CA . GLU B 1 88 ? 44.091 -3.637 33.539 1.00 17.86 114 GLU B CA 1
ATOM 1571 C C . GLU B 1 88 ? 42.865 -3.448 32.630 1.00 15.50 114 GLU B C 1
ATOM 1572 O O . GLU B 1 88 ? 41.723 -3.674 33.004 1.00 13.62 114 GLU B O 1
ATOM 1583 N N . TRP B 1 89 ? 43.179 -2.958 31.438 1.00 15.83 115 TRP B N 1
ATOM 1584 C CA . TRP B 1 89 ? 42.217 -2.748 30.376 1.00 13.43 115 TRP B CA 1
ATOM 1585 C C . TRP B 1 89 ? 41.575 -4.105 30.068 1.00 13.45 115 TRP B C 1
ATOM 1586 O O . TRP B 1 89 ? 40.335 -4.187 30.012 1.00 15.03 115 TRP B O 1
ATOM 1597 N N . GLU B 1 90 ? 42.369 -5.163 29.896 1.00 15.16 116 GLU B N 1
ATOM 1598 C CA . GLU B 1 90 ? 41.787 -6.473 29.551 1.00 14.83 116 GLU B CA 1
ATOM 1599 C C . GLU B 1 90 ? 40.846 -6.924 30.643 1.00 15.35 116 GLU B C 1
ATOM 1600 O O . GLU B 1 90 ? 39.718 -7.407 30.382 1.00 16.31 116 GLU B O 1
ATOM 1606 N N . ARG B 1 91 ? 41.283 -6.777 31.909 1.00 15.90 117 ARG B N 1
ATOM 1607 C CA . ARG B 1 91 ? 40.445 -7.218 33.032 1.00 17.32 117 ARG B CA 1
ATOM 1608 C C . ARG B 1 91 ? 39.122 -6.464 33.074 1.00 16.02 117 ARG B C 1
ATOM 1609 O O . ARG B 1 91 ? 38.066 -7.096 33.239 1.00 16.49 117 ARG B O 1
ATOM 1631 N N . LYS B 1 92 ? 39.146 -5.144 32.845 1.00 15.91 118 LYS B N 1
ATOM 1632 C CA . LYS B 1 92 ? 37.929 -4.357 32.856 1.00 18.18 118 LYS B CA 1
ATOM 1633 C C . LYS B 1 92 ? 36.993 -4.698 31.699 1.00 15.61 118 LYS B C 1
ATOM 1634 O O . LYS B 1 92 ? 35.762 -4.820 31.877 1.00 14.02 118 LYS B O 1
ATOM 1640 N N . VAL B 1 93 ? 37.527 -4.774 30.484 1.00 13.48 119 VAL B N 1
ATOM 1641 C CA . VAL B 1 93 ? 36.711 -5.099 29.309 1.00 13.84 119 VAL B CA 1
ATOM 1642 C C . VAL B 1 93 ? 36.149 -6.515 29.364 1.00 13.61 119 VAL B C 1
ATOM 1643 O O . VAL B 1 93 ? 34.954 -6.753 29.030 1.00 14.66 119 VAL B O 1
ATOM 1647 N N . ASP B 1 94 ? 36.927 -7.483 29.869 1.00 14.84 120 ASP B N 1
ATOM 1648 C CA . ASP B 1 94 ? 36.414 -8.851 29.935 1.00 16.54 120 ASP B CA 1
ATOM 1649 C C . ASP B 1 94 ? 35.307 -8.958 30.986 1.00 17.45 120 ASP B C 1
ATOM 1650 O O . ASP B 1 94 ? 34.330 -9.698 30.798 1.00 16.73 120 ASP B O 1
ATOM 1655 N N . PHE B 1 95 ? 35.443 -8.187 32.069 1.00 17.67 121 PHE B N 1
ATOM 1656 C CA . PHE B 1 95 ? 34.366 -8.203 33.060 1.00 17.34 121 PHE B CA 1
ATOM 1657 C C . PHE B 1 95 ? 33.088 -7.575 32.522 1.00 16.39 121 PHE B C 1
ATOM 1658 O O . PHE B 1 95 ? 31.992 -8.050 32.803 1.00 18.35 121 PHE B O 1
ATOM 1672 N N . LEU B 1 96 ? 33.277 -6.443 31.819 1.00 13.88 122 LEU B N 1
ATOM 1673 C CA . LEU B 1 96 ? 32.090 -5.776 31.271 1.00 12.38 122 LEU B CA 1
ATOM 1674 C C . LEU B 1 96 ? 31.413 -6.685 30.247 1.00 11.15 122 LEU B C 1
ATOM 1675 O O . LEU B 1 96 ? 30.191 -6.748 30.223 1.00 12.02 122 LEU B O 1
ATOM 1680 N N . GLU B 1 97 ? 32.194 -7.413 29.437 1.00 13.00 123 GLU B N 1
ATOM 1681 C CA . GLU B 1 97 ? 31.557 -8.299 28.476 1.00 13.12 123 GLU B CA 1
ATOM 1682 C C . GLU B 1 97 ? 30.778 -9.410 29.149 1.00 14.55 123 GLU B C 1
ATOM 1683 O O . GLU B 1 97 ? 29.654 -9.706 28.737 1.00 15.06 123 GLU B O 1
ATOM 1689 N N . GLU B 1 98 ? 31.347 -10.012 30.186 1.00 15.55 124 GLU B N 1
ATOM 1690 C CA . GLU B 1 98 ? 30.610 -11.024 30.917 1.00 17.99 124 GLU B CA 1
ATOM 1691 C C . GLU B 1 98 ? 29.343 -10.484 31.586 1.00 17.14 124 GLU B C 1
ATOM 1692 O O . GLU B 1 98 ? 28.278 -11.100 31.576 1.00 16.27 124 GLU B O 1
ATOM 1698 N N . ASN B 1 99 ? 29.459 -9.290 32.189 1.00 16.61 125 ASN B N 1
ATOM 1699 C CA . ASN B 1 99 ? 28.290 -8.685 32.861 1.00 15.25 125 ASN B CA 1
ATOM 1700 C C . ASN B 1 99 ? 27.176 -8.332 31.893 1.00 14.06 125 ASN B C 1
ATOM 1701 O O . ASN B 1 99 ? 25.995 -8.567 32.143 1.00 14.47 125 ASN B O 1
ATOM 1706 N N . ILE B 1 100 ? 27.570 -7.808 30.722 1.00 13.16 126 ILE B N 1
ATOM 1707 C CA . ILE B 1 100 ? 26.544 -7.427 29.774 1.00 13.59 126 ILE B CA 1
ATOM 1708 C C . ILE B 1 100 ? 25.860 -8.653 29.248 1.00 12.78 126 ILE B C 1
ATOM 1709 O O . ILE B 1 100 ? 24.639 -8.576 29.094 1.00 13.40 126 ILE B O 1
ATOM 1714 N N . THR B 1 101 ? 26.629 -9.709 29.030 1.00 14.56 127 THR B N 1
ATOM 1715 C CA . THR B 1 101 ? 25.980 -10.948 28.617 1.00 15.69 127 THR B CA 1
ATOM 1716 C C . THR B 1 101 ? 24.927 -11.387 29.596 1.00 14.49 127 THR B C 1
ATOM 1717 O O . THR B 1 101 ? 23.812 -11.776 29.202 1.00 14.41 127 THR B O 1
ATOM 1721 N N . ALA B 1 102 ? 25.259 -11.345 30.880 1.00 15.10 128 ALA B N 1
ATOM 1722 C CA . ALA B 1 102 ? 24.303 -11.705 31.956 1.00 16.80 128 ALA B CA 1
ATOM 1723 C C . ALA B 1 102 ? 23.050 -10.832 31.965 1.00 15.97 128 ALA B C 1
ATOM 1724 O O . ALA B 1 102 ? 21.926 -11.300 32.116 1.00 15.57 128 ALA B O 1
ATOM 1726 N N . LEU B 1 103 ? 23.282 -9.529 31.768 1.00 15.58 129 LEU B N 1
ATOM 1727 C CA . LEU B 1 103 ? 22.172 -8.581 31.832 1.00 16.79 129 LEU B CA 1
ATOM 1728 C C . LEU B 1 103 ? 21.231 -8.806 30.646 1.00 14.09 129 LEU B C 1
ATOM 1729 O O . LEU B 1 103 ? 20.023 -8.772 30.801 1.00 13.38 129 LEU B O 1
ATOM 1734 N N . LEU B 1 104 ? 21.842 -9.110 29.511 1.00 12.61 130 LEU B N 1
ATOM 1735 C CA . LEU B 1 104 ? 21.051 -9.401 28.311 1.00 12.29 130 LEU B CA 1
ATOM 1736 C C . LEU B 1 104 ? 20.236 -10.666 28.492 1.00 13.66 130 LEU B C 1
ATOM 1737 O O . LEU B 1 104 ? 19.068 -10.742 28.074 1.00 14.83 130 LEU B O 1
ATOM 1742 N N . GLU B 1 105 ? 20.824 -11.632 29.169 1.00 12.75 131 GLU B N 1
ATOM 1743 C CA . GLU B 1 105 ? 20.097 -12.880 29.409 1.00 16.12 131 GLU B CA 1
ATOM 1744 C C . GLU B 1 105 ? 18.923 -12.627 30.332 1.00 16.66 131 GLU B C 1
ATOM 1745 O O . GLU B 1 105 ? 17.838 -13.150 30.116 1.00 16.98 131 GLU B O 1
ATOM 1751 N N . GLU B 1 106 ? 19.139 -11.822 31.346 1.00 16.48 132 GLU B N 1
ATOM 1752 C CA . GLU B 1 106 ? 18.052 -11.474 32.270 1.00 15.24 132 GLU B CA 1
ATOM 1753 C C . GLU B 1 106 ? 16.976 -10.650 31.590 1.00 13.48 132 GLU B C 1
ATOM 1754 O O . GLU B 1 106 ? 15.779 -10.820 31.879 1.00 16.15 132 GLU B O 1
ATOM 1765 N N . ALA B 1 107 ? 17.375 -9.766 30.671 1.00 13.25 133 ALA B N 1
ATOM 1766 C CA . ALA B 1 107 ? 16.366 -9.013 29.929 1.00 13.76 133 ALA B CA 1
ATOM 1767 C C . ALA B 1 107 ? 15.510 -9.880 29.025 1.00 11.77 133 ALA B C 1
ATOM 1768 O O . ALA B 1 107 ? 14.320 -9.667 28.825 1.00 13.11 133 ALA B O 1
ATOM 1770 N N . GLN B 1 108 ? 16.150 -10.877 28.408 1.00 11.68 134 GLN B N 1
ATOM 1771 C CA . GLN B 1 108 ? 15.373 -11.837 27.640 1.00 13.85 134 GLN B CA 1
ATOM 1772 C C . GLN B 1 108 ? 14.366 -12.576 28.501 1.00 12.37 134 GLN B C 1
ATOM 1773 O O . GLN B 1 1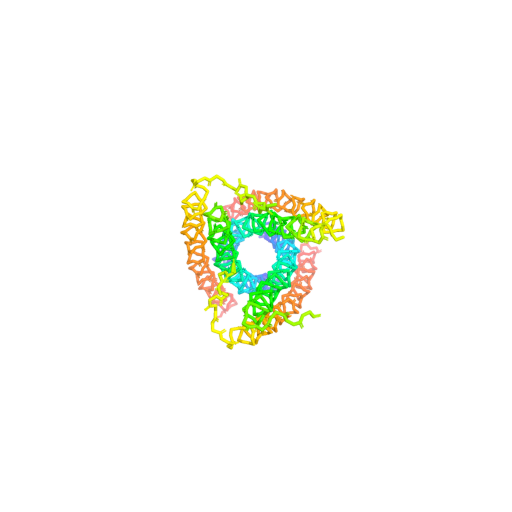08 ? 13.243 -12.818 28.057 1.00 13.73 134 GLN B O 1
ATOM 1779 N N . ILE B 1 109 ? 14.778 -13.028 29.687 1.00 13.23 135 ILE B N 1
ATOM 1780 C CA . ILE B 1 109 ? 13.805 -13.694 30.542 1.00 12.45 135 ILE B CA 1
ATOM 1781 C C . ILE B 1 109 ? 12.650 -12.754 30.906 1.00 12.77 135 ILE B C 1
ATOM 1782 O O . ILE B 1 109 ? 11.490 -13.162 30.901 1.00 14.13 135 ILE B O 1
ATOM 1787 N N . GLN B 1 110 ? 12.970 -11.515 31.262 1.00 13.10 136 GLN B N 1
ATOM 1788 C CA . GLN B 1 110 ? 11.935 -10.556 31.610 1.00 13.13 136 GLN B CA 1
ATOM 1789 C C . GLN B 1 110 ? 11.031 -10.331 30.402 1.00 13.11 136 GLN B C 1
ATOM 1790 O O . GLN B 1 110 ? 9.816 -10.202 30.602 1.00 13.29 136 GLN B O 1
ATOM 1796 N N . GLN B 1 111 ? 11.589 -10.328 29.179 1.00 14.00 137 GLN B N 1
ATOM 1797 C CA . GLN B 1 111 ? 10.763 -10.212 27.979 1.00 12.97 137 GLN B CA 1
ATOM 1798 C C . GLN B 1 111 ? 9.752 -11.334 27.880 1.00 13.04 137 GLN B C 1
ATOM 1799 O O . GLN B 1 111 ? 8.562 -11.090 27.667 1.00 14.49 137 GLN B O 1
ATOM 1805 N N . GLU B 1 112 ? 10.219 -12.543 28.145 1.00 12.88 138 GLU B N 1
ATOM 1806 C CA . GLU B 1 112 ? 9.316 -13.676 28.139 1.00 14.23 138 GLU B CA 1
ATOM 1807 C C . GLU B 1 112 ? 8.244 -13.573 29.224 1.00 15.97 138 GLU B C 1
ATOM 1808 O O . GLU B 1 112 ? 7.098 -13.895 28.929 1.00 16.13 138 GLU B O 1
ATOM 1814 N N . LYS B 1 113 ? 8.607 -13.157 30.417 1.00 14.89 139 LYS B N 1
ATOM 1815 C CA . LYS B 1 113 ? 7.674 -12.972 31.512 1.00 15.02 139 LYS B CA 1
ATOM 1816 C C . LYS B 1 113 ? 6.604 -11.979 31.109 1.00 13.90 139 LYS B C 1
ATOM 1817 O O . LYS B 1 113 ? 5.397 -12.199 31.360 1.00 15.90 139 LYS B O 1
ATOM 1823 N N . ASN B 1 114 ? 7.049 -10.902 30.486 1.00 12.96 140 ASN B N 1
ATOM 1824 C CA . ASN B 1 114 ? 6.101 -9.856 30.052 1.00 13.97 140 ASN B CA 1
ATOM 1825 C C . ASN B 1 114 ? 5.165 -10.349 28.963 1.00 13.43 140 ASN B C 1
ATOM 1826 O O . ASN B 1 114 ? 3.969 -10.066 28.994 1.00 15.69 140 ASN B O 1
ATOM 1831 N N . MET B 1 115 ? 5.691 -11.110 28.009 1.00 13.92 141 MET B N 1
ATOM 1832 C CA . MET B 1 115 ? 4.823 -11.678 26.958 1.00 15.25 141 MET B CA 1
ATOM 1833 C C . MET B 1 115 ? 3.816 -12.651 27.565 1.00 15.85 141 MET B C 1
ATOM 1834 O O . MET B 1 115 ? 2.647 -12.666 27.186 1.00 16.30 141 MET B O 1
ATOM 1842 N N . TYR B 1 116 ? 4.293 -13.460 28.509 1.00 14.03 142 TYR B N 1
ATOM 1843 C CA . TYR B 1 116 ? 3.395 -14.378 29.169 1.00 14.94 142 TYR B CA 1
ATOM 1844 C C . TYR B 1 116 ? 2.234 -13.607 29.784 1.00 15.47 142 TYR B C 1
ATOM 1845 O O . TYR B 1 116 ? 1.064 -13.961 29.658 1.00 17.27 142 TYR B O 1
ATOM 1854 N N . GLU B 1 117 ? 2.576 -12.513 30.475 1.00 16.58 143 GLU B N 1
ATOM 1855 C CA . GLU B 1 117 ? 1.566 -11.721 31.156 1.00 18.97 143 GLU B CA 1
ATOM 1856 C C . GLU B 1 117 ? 0.679 -11.030 30.138 1.00 19.16 143 GLU B C 1
ATOM 1857 O O . GLU B 1 117 ? -0.522 -10.915 30.364 1.00 23.04 143 GLU B O 1
ATOM 1863 N N . LEU B 1 118 ? 1.237 -10.612 29.030 1.00 20.12 144 LEU B N 1
ATOM 1864 C CA . LEU B 1 118 ? 0.405 -9.992 27.991 1.00 22.28 144 LEU B CA 1
ATOM 1865 C C . LEU B 1 118 ? -0.566 -11.027 27.457 1.00 22.25 144 LEU B C 1
ATOM 1866 O O . LEU B 1 118 ? -1.738 -10.707 27.311 1.00 26.92 144 LEU B O 1
ATOM 1871 N N . GLN B 1 119 ? -0.129 -12.264 27.285 1.00 19.74 145 GLN B N 1
ATOM 1872 C CA . GLN B 1 119 ? -0.980 -13.326 26.764 1.00 20.67 145 GLN B CA 1
ATOM 1873 C C . GLN B 1 119 ? -2.076 -13.738 27.749 1.00 21.64 145 GLN B C 1
ATOM 1874 O O . GLN B 1 119 ? -3.155 -14.144 27.304 1.00 23.18 145 GLN B O 1
ATOM 1880 N N . LYS B 1 120 ? -1.861 -13.609 29.017 1.00 23.29 146 LYS B N 1
ATOM 1881 C CA . LYS B 1 120 ? -2.738 -13.944 30.116 1.00 26.77 146 LYS B CA 1
ATOM 1882 C C . LYS B 1 120 ? -3.746 -12.788 30.254 1.00 28.59 146 LYS B C 1
ATOM 1883 O O . LYS B 1 120 ? -4.830 -13.070 30.729 1.00 30.34 146 LYS B O 1
ATOM 1889 N N . LEU B 1 121 ? -3.397 -11.608 29.749 1.00 35.49 147 LEU B N 1
ATOM 1890 C CA . LEU B 1 121 ? -4.170 -10.400 29.791 1.00 43.30 147 LEU B CA 1
ATOM 1891 C C . LEU B 1 121 ? -5.632 -10.514 29.422 1.00 46.63 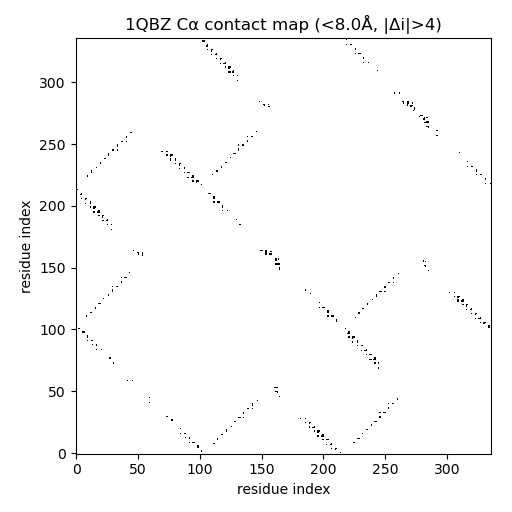147 LEU B C 1
ATOM 1892 O O . LEU B 1 121 ? -6.487 -10.300 30.299 1.00 50.93 147 LEU B O 1
ATOM 1897 N N . ASN B 1 122 ? -6.003 -10.712 28.157 1.00 51.96 148 ASN B N 1
ATOM 1898 C CA . ASN B 1 122 ? -7.468 -10.887 28.028 1.00 59.00 148 ASN B CA 1
ATOM 1899 C C . ASN B 1 122 ? -7.865 -12.171 28.771 1.00 60.50 148 ASN B C 1
ATOM 1900 O O . ASN B 1 122 ? -8.891 -12.127 29.433 1.00 68.58 148 ASN B O 1
ATOM 1905 N N . SER B 1 123 ? -7.081 -13.199 28.607 1.00 61.88 149 SER B N 1
ATOM 1906 C CA . SER B 1 123 ? -7.325 -14.553 29.108 1.00 63.20 149 SER B CA 1
ATOM 1907 C C . SER B 1 123 ? -6.294 -15.474 28.427 1.00 61.77 149 SER B C 1
ATOM 1908 O O . SER B 1 123 ? -5.983 -16.523 28.983 1.00 68.20 149 SER B O 1
ATOM 1911 N N . GLN C 1 2 ? -6.635 5.517 33.071 1.00 64.29 28 GLN C N 1
ATOM 1912 C CA . GLN C 1 2 ? -5.972 6.235 34.150 1.00 57.75 28 GLN C CA 1
ATOM 1913 C C . GLN C 1 2 ? -4.606 5.641 34.462 1.00 57.06 28 GLN C C 1
ATOM 1914 O O . GLN C 1 2 ? -3.750 6.254 35.102 1.00 57.04 28 GLN C O 1
ATOM 1916 N N . SER C 1 3 ? -4.331 4.520 33.784 1.00 51.16 29 SER C N 1
ATOM 1917 C CA . SER C 1 3 ? -2.939 4.116 33.611 1.00 46.37 29 SER C CA 1
ATOM 1918 C C . SER C 1 3 ? -2.224 5.024 32.606 1.00 42.34 29 SER C C 1
ATOM 1919 O O . SER C 1 3 ? -1.033 4.803 32.387 1.00 35.03 29 SER C O 1
ATOM 1922 N N . ARG C 1 4 ? -2.933 6.002 32.033 1.00 36.08 30 ARG C N 1
ATOM 1923 C CA . ARG C 1 4 ? -2.446 6.940 31.032 1.00 33.03 30 ARG C CA 1
ATOM 1924 C C . ARG C 1 4 ? -1.137 7.641 31.351 1.00 31.70 30 ARG C C 1
ATOM 1925 O O . ARG C 1 4 ? -0.249 7.780 30.486 1.00 25.35 30 ARG C O 1
ATOM 1933 N N . THR C 1 5 ? -1.013 8.225 32.538 1.00 28.21 31 THR C N 1
ATOM 1934 C CA . THR C 1 5 ? 0.231 8.974 32.802 1.00 27.75 31 THR C CA 1
ATOM 1935 C C . THR C 1 5 ? 1.400 8.015 32.789 1.00 25.17 31 THR C C 1
ATOM 1936 O O . THR C 1 5 ? 2.456 8.246 32.219 1.00 26.18 31 THR C O 1
ATOM 1940 N N . LEU C 1 6 ? 1.264 6.904 33.515 1.00 22.87 32 LEU C N 1
ATOM 1941 C CA . LEU C 1 6 ? 2.295 5.903 33.403 1.00 23.53 32 LEU C CA 1
ATOM 1942 C C . LEU C 1 6 ? 2.624 5.470 31.972 1.00 22.80 32 LEU C C 1
ATOM 1943 O O . LEU C 1 6 ? 3.798 5.352 31.607 1.00 23.29 32 LEU C O 1
ATOM 1948 N N . LEU C 1 7 ? 1.571 5.194 31.185 1.00 22.02 33 LEU C N 1
ATOM 1949 C CA . LEU C 1 7 ? 1.804 4.747 29.810 1.00 19.19 33 LEU C CA 1
ATOM 1950 C C . LEU C 1 7 ? 2.561 5.812 29.034 1.00 20.03 33 LEU C C 1
ATOM 1951 O O . LEU C 1 7 ? 3.441 5.528 28.238 1.00 18.08 33 LEU C O 1
ATOM 1956 N N . ALA C 1 8 ? 2.234 7.082 29.289 1.00 21.42 34 ALA C N 1
ATOM 1957 C CA . ALA C 1 8 ? 2.957 8.152 28.571 1.00 22.55 34 ALA C CA 1
ATOM 1958 C C . ALA C 1 8 ? 4.389 8.200 29.083 1.00 21.99 34 ALA C C 1
ATOM 1959 O O . ALA C 1 8 ? 5.351 8.455 28.343 1.00 23.19 34 ALA C O 1
ATOM 1961 N N . GLY C 1 9 ? 4.592 7.890 30.364 1.00 21.94 35 GLY C N 1
ATOM 1962 C CA . GLY C 1 9 ? 5.947 7.877 30.891 1.00 22.59 35 GLY C CA 1
ATOM 1963 C C . GLY C 1 9 ? 6.809 6.797 30.270 1.00 19.35 35 GLY C C 1
ATOM 1964 O O . GLY C 1 9 ? 7.964 6.971 29.901 1.00 20.08 35 GLY C O 1
ATOM 1965 N N . ILE C 1 10 ? 6.199 5.609 30.149 1.00 19.21 36 ILE C N 1
ATOM 1966 C CA . ILE C 1 10 ? 6.844 4.468 29.509 1.00 19.59 36 ILE C CA 1
ATOM 1967 C C . ILE C 1 10 ? 7.158 4.721 28.032 1.00 19.56 36 ILE C C 1
ATOM 1968 O O . ILE C 1 10 ? 8.291 4.433 27.640 1.00 20.20 36 ILE C O 1
ATOM 1973 N N . VAL C 1 11 ? 6.214 5.253 27.266 1.00 20.36 37 VAL C N 1
ATOM 1974 C CA . VAL C 1 11 ? 6.481 5.613 25.851 1.00 22.01 37 VAL C CA 1
ATOM 1975 C C . VAL C 1 11 ? 7.593 6.636 25.742 1.00 21.52 37 VAL C C 1
ATOM 1976 O O . VAL C 1 11 ? 8.453 6.589 24.863 1.00 18.33 37 VAL C O 1
ATOM 1980 N N . GLN C 1 12 ? 7.572 7.629 26.633 1.00 20.16 38 GLN C N 1
ATOM 1981 C CA . GLN C 1 12 ? 8.644 8.613 26.667 1.00 23.73 38 GLN C CA 1
ATOM 1982 C C . GLN C 1 12 ? 9.979 7.964 27.000 1.00 21.66 38 GLN C C 1
ATOM 1983 O O . GLN C 1 12 ? 10.998 8.275 26.369 1.00 20.34 38 GLN C O 1
ATOM 1989 N N . GLN C 1 13 ? 10.002 7.078 27.991 1.00 18.68 39 GLN C N 1
ATOM 1990 C CA . GLN C 1 13 ? 11.279 6.392 28.270 1.00 22.78 39 GLN C CA 1
ATOM 1991 C C . GLN C 1 13 ? 11.773 5.531 27.115 1.00 19.40 39 GLN C C 1
ATOM 1992 O O . GLN C 1 13 ? 12.980 5.480 26.908 1.00 16.73 39 GLN C O 1
ATOM 1998 N N . GLN C 1 14 ? 10.891 4.886 26.350 1.00 16.73 40 GLN C N 1
ATOM 1999 C CA . GLN C 1 14 ? 11.268 4.110 25.150 1.00 14.25 40 GLN C CA 1
ATOM 2000 C C . GLN C 1 14 ? 11.937 5.035 24.159 1.00 15.75 40 GLN C C 1
ATOM 2001 O O . GLN C 1 14 ? 12.934 4.641 23.577 1.00 13.86 40 GLN C O 1
ATOM 2007 N N . GLN C 1 15 ? 11.404 6.241 24.026 1.00 15.37 41 GLN C N 1
ATOM 2008 C CA . GLN C 1 15 ? 12.000 7.282 23.188 1.00 16.11 41 GLN C CA 1
ATOM 2009 C C . GLN C 1 15 ? 13.402 7.557 23.705 1.00 17.06 41 GLN C C 1
ATOM 2010 O O . GLN C 1 15 ? 14.335 7.679 22.931 1.00 17.99 41 GLN C O 1
ATOM 2016 N N . GLN C 1 16 ? 13.559 7.717 25.018 1.00 18.34 42 GLN C N 1
ATOM 2017 C CA . GLN C 1 16 ? 14.875 8.102 25.525 1.00 16.46 42 GLN C CA 1
ATOM 2018 C C . GLN C 1 16 ? 15.880 7.000 25.273 1.00 15.27 42 GLN C C 1
ATOM 2019 O O . GLN C 1 16 ? 17.017 7.288 24.928 1.00 17.56 42 GLN C O 1
ATOM 2025 N N . LEU C 1 17 ? 15.439 5.762 25.455 1.00 13.43 43 LEU C N 1
ATOM 2026 C CA . LEU C 1 17 ? 16.301 4.608 25.221 1.00 14.07 43 LEU C CA 1
ATOM 2027 C C . LEU C 1 17 ? 16.701 4.462 23.755 1.00 12.82 43 LEU C C 1
ATOM 2028 O O . LEU C 1 17 ? 17.840 4.149 23.433 1.00 12.78 43 LEU C O 1
ATOM 2033 N N . LEU C 1 18 ? 15.740 4.690 22.890 1.00 13.13 44 LEU C N 1
ATOM 2034 C CA . LEU C 1 18 ? 16.036 4.691 21.443 1.00 14.35 44 LEU C CA 1
ATOM 2035 C C . LEU C 1 18 ? 17.046 5.769 21.070 1.00 13.82 44 LEU C C 1
ATOM 2036 O O . LEU C 1 18 ? 17.995 5.494 20.331 1.00 13.80 44 LEU C O 1
ATOM 2041 N N . ASP C 1 19 ? 16.878 6.961 21.636 1.00 13.99 45 ASP C N 1
ATOM 2042 C CA . ASP C 1 19 ? 17.825 8.051 21.434 1.00 13.97 45 ASP C CA 1
ATOM 2043 C C . ASP C 1 19 ? 19.225 7.661 21.917 1.00 14.30 45 ASP C C 1
ATOM 2044 O O . ASP C 1 19 ? 20.199 7.954 21.195 1.00 15.15 45 ASP C O 1
ATOM 2049 N N . VAL C 1 20 ? 19.379 7.038 23.054 1.00 13.45 46 VAL C N 1
ATOM 2050 C CA . VAL C 1 20 ? 20.644 6.568 23.603 1.00 13.95 46 VAL C CA 1
ATOM 2051 C C . VAL C 1 20 ? 21.304 5.564 22.669 1.00 13.08 46 VAL C C 1
ATOM 2052 O O . VAL C 1 20 ? 22.476 5.694 22.325 1.00 12.87 46 VAL C O 1
ATOM 2056 N N . VAL C 1 21 ? 2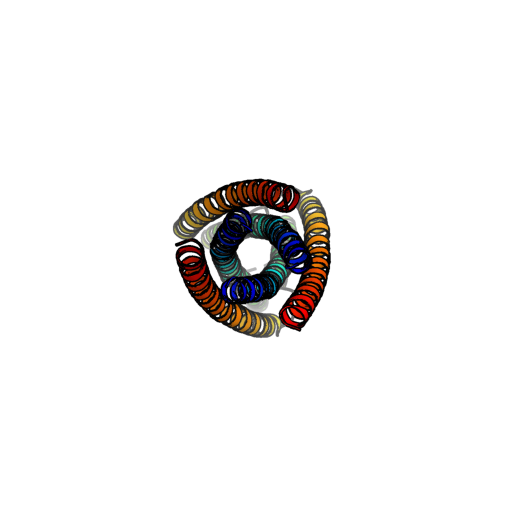0.557 4.541 22.226 1.00 14.18 47 VAL C N 1
ATOM 2057 C CA . VAL C 1 21 ? 21.097 3.484 21.394 1.00 12.58 47 VAL C CA 1
ATOM 2058 C C . VAL C 1 21 ? 21.453 4.028 20.015 1.00 11.40 47 VAL C C 1
ATOM 2059 O O . VAL C 1 21 ? 22.444 3.555 19.468 1.00 13.24 47 VAL C O 1
ATOM 2063 N N . LYS C 1 22 ? 20.722 5.026 19.499 1.00 11.85 48 LYS C N 1
ATOM 2064 C CA . LYS C 1 22 ? 21.080 5.639 18.213 1.00 12.07 48 LYS C CA 1
ATOM 2065 C C . LYS C 1 22 ? 22.426 6.355 18.329 1.00 11.06 48 LYS C C 1
ATOM 2066 O O . LYS C 1 22 ? 23.288 6.271 17.448 1.00 12.62 48 LYS C O 1
ATOM 2072 N N . ARG C 1 23 ? 22.646 7.075 19.451 1.00 11.83 49 ARG C N 1
ATOM 2073 C CA . ARG C 1 23 ? 23.898 7.802 19.655 1.00 12.71 49 ARG C CA 1
ATOM 2074 C C . ARG C 1 23 ? 25.051 6.857 19.964 1.00 13.31 49 ARG C C 1
ATOM 2075 O O . ARG C 1 23 ? 26.183 7.021 19.485 1.00 14.13 49 ARG C O 1
ATOM 2089 N N . GLN C 1 24 ? 24.722 5.807 20.732 1.00 12.75 50 GLN C N 1
ATOM 2090 C CA . GLN C 1 24 ? 25.708 4.746 20.912 1.00 12.43 50 GLN C CA 1
ATOM 2091 C C . GLN C 1 24 ? 26.101 4.076 19.592 1.00 11.78 50 GLN C C 1
ATOM 2092 O O . GLN C 1 24 ? 27.280 3.775 19.338 1.00 12.57 50 GLN C O 1
ATOM 2098 N N . GLN C 1 25 ? 25.183 3.927 18.656 1.00 12.38 51 GLN C N 1
ATOM 2099 C CA . GLN C 1 25 ? 25.582 3.363 17.348 1.00 11.28 51 GLN C CA 1
ATOM 2100 C C . GLN C 1 25 ? 26.503 4.285 16.589 1.00 11.16 51 GLN C C 1
ATOM 2101 O O . GLN C 1 25 ? 27.443 3.826 15.940 1.00 11.24 51 GLN C O 1
ATOM 2107 N N . GLU C 1 26 ? 26.253 5.592 16.710 1.00 11.81 52 GLU C N 1
ATOM 2108 C CA . GLU C 1 26 ? 27.148 6.543 16.047 1.00 10.62 52 GLU C CA 1
ATOM 2109 C C . GLU C 1 26 ? 28.566 6.474 16.637 1.00 10.46 52 GLU C C 1
ATOM 2110 O O . GLU C 1 26 ? 29.571 6.479 15.889 1.00 11.92 52 GLU C O 1
ATOM 2120 N N . LEU C 1 27 ? 28.633 6.268 17.964 1.00 10.91 53 LEU C N 1
ATOM 2121 C CA . LEU C 1 27 ? 29.921 6.170 18.653 1.00 11.10 53 LEU C CA 1
ATOM 2122 C C . LEU C 1 27 ? 30.604 4.869 18.230 1.00 10.71 53 LEU C C 1
ATOM 2123 O O . LEU C 1 27 ? 31.820 4.843 17.988 1.00 13.03 53 LEU C O 1
ATOM 2128 N N . LEU C 1 28 ? 29.801 3.796 18.099 1.00 11.27 54 LEU C N 1
ATOM 2129 C CA . LEU C 1 28 ? 30.329 2.494 17.678 1.00 12.51 54 LEU C CA 1
ATOM 2130 C C . LEU C 1 28 ? 30.876 2.534 16.261 1.00 12.91 54 LEU C C 1
ATOM 2131 O O . LEU C 1 28 ? 31.970 2.044 15.969 1.00 13.20 54 LEU C O 1
ATOM 2139 N N . ARG C 1 29 ? 30.103 3.171 15.372 1.00 13.18 55 ARG C N 1
ATOM 2140 C CA . ARG C 1 29 ? 30.564 3.366 13.992 1.00 12.94 55 ARG C CA 1
ATOM 2141 C C . ARG C 1 29 ? 31.870 4.131 13.955 1.00 12.23 55 ARG C C 1
ATOM 2142 O O . ARG C 1 29 ? 32.752 3.728 13.182 1.00 11.66 55 ARG C O 1
ATOM 2150 N N . LEU C 1 30 ? 32.022 5.159 14.777 1.00 10.48 56 LEU C N 1
ATOM 2151 C CA . LEU C 1 30 ? 33.321 5.884 14.757 1.00 11.51 56 LEU C CA 1
ATOM 2152 C C . LEU C 1 30 ? 34.467 5.039 15.291 1.00 12.00 56 LEU C C 1
ATOM 2153 O O . LEU C 1 30 ? 35.610 5.082 14.852 1.00 14.64 56 LEU C O 1
ATOM 2158 N N . THR C 1 31 ? 34.160 4.211 16.284 1.00 13.26 57 THR C N 1
ATOM 2159 C CA . THR C 1 31 ? 35.187 3.353 16.854 1.00 13.66 57 THR C CA 1
ATOM 2160 C C . THR C 1 31 ? 35.621 2.306 15.841 1.00 12.05 57 THR C C 1
ATOM 2161 O O . THR C 1 31 ? 36.806 1.994 15.702 1.00 15.99 57 THR C O 1
ATOM 2165 N N . VAL C 1 32 ? 34.647 1.790 15.081 1.00 12.69 58 VAL C N 1
ATOM 2166 C CA . VAL C 1 32 ? 34.960 0.809 14.031 1.00 12.64 58 VAL C CA 1
ATOM 2167 C C . VAL C 1 32 ? 35.852 1.452 12.976 1.00 11.87 58 VAL C C 1
ATOM 2168 O O . VAL C 1 32 ? 36.812 0.877 12.500 1.00 10.47 58 VAL C O 1
ATOM 2172 N N . TRP C 1 33 ? 35.506 2.697 12.630 1.00 13.20 59 TRP C N 1
ATOM 2173 C CA . TRP C 1 33 ? 36.292 3.428 11.640 1.00 13.16 59 TRP C CA 1
ATOM 2174 C C . TRP C 1 33 ? 37.739 3.480 12.136 1.00 14.02 59 TRP C C 1
ATOM 2175 O O . TRP C 1 33 ? 38.701 3.375 11.362 1.00 13.32 59 TRP C O 1
ATOM 2186 N N . GLY C 1 34 ? 37.916 3.861 13.379 1.00 12.04 60 GLY C N 1
ATOM 2187 C CA . GLY C 1 34 ? 39.258 4.000 13.931 1.00 10.74 60 GLY C CA 1
ATOM 2188 C C . GLY C 1 34 ? 40.043 2.689 13.919 1.00 10.07 60 GLY C C 1
ATOM 2189 O O . GLY C 1 34 ? 41.239 2.648 13.636 1.00 10.71 60 GLY C O 1
ATOM 2190 N N . THR C 1 35 ? 39.306 1.628 14.281 1.00 10.53 61 THR C N 1
ATOM 2191 C CA . THR C 1 35 ? 39.935 0.297 14.289 1.00 9.28 61 THR C CA 1
ATOM 2192 C C . THR C 1 35 ? 40.438 -0.136 12.921 1.00 9.59 61 THR C C 1
ATOM 2193 O O . THR C 1 35 ? 41.577 -0.574 12.748 1.00 10.17 61 THR C O 1
ATOM 2197 N N . LYS C 1 36 ? 39.632 0.166 11.902 1.00 9.25 62 LYS C N 1
ATOM 2198 C CA . LYS C 1 36 ? 39.992 -0.078 10.517 1.00 12.50 62 LYS C CA 1
ATOM 2199 C C . LYS C 1 36 ? 41.188 0.763 10.078 1.00 12.88 62 LYS C C 1
ATOM 2200 O O . LYS C 1 36 ? 42.143 0.257 9.460 1.00 12.96 62 LYS C O 1
ATOM 2206 N N . ASN C 1 37 ? 41.173 2.026 10.404 1.00 11.33 63 ASN C N 1
ATOM 2207 C CA . ASN C 1 37 ? 42.295 2.925 10.011 1.00 12.95 63 ASN C CA 1
ATOM 2208 C C . ASN C 1 37 ? 43.579 2.416 10.626 1.00 13.45 63 ASN C C 1
ATOM 2209 O O . ASN C 1 37 ? 44.646 2.359 10.001 1.00 13.33 63 ASN C O 1
ATOM 2214 N N . LEU C 1 38 ? 43.524 2.043 11.929 1.00 11.29 64 LEU C N 1
ATOM 2215 C CA . LEU C 1 38 ? 44.703 1.478 12.550 1.00 11.49 64 LEU C CA 1
ATOM 2216 C C . LEU C 1 38 ? 45.139 0.186 11.889 1.00 11.97 64 LEU C C 1
ATOM 2217 O O . LEU C 1 38 ? 46.318 -0.091 11.717 1.00 11.03 64 LEU C O 1
ATOM 2222 N N . GLN C 1 39 ? 44.200 -0.694 11.602 1.00 11.43 65 GLN C N 1
ATOM 2223 C CA . GLN C 1 39 ? 44.569 -1.972 10.964 1.00 11.02 65 GLN C CA 1
ATOM 2224 C C . GLN C 1 39 ? 45.306 -1.710 9.673 1.00 11.40 65 GLN C C 1
ATOM 2225 O O . GLN C 1 39 ? 46.316 -2.356 9.385 1.00 10.82 65 GLN C O 1
ATOM 2236 N N . THR C 1 40 ? 44.795 -0.757 8.858 1.00 11.27 66 THR C N 1
ATOM 2237 C CA . THR C 1 40 ? 45.466 -0.459 7.594 1.00 12.93 66 THR C CA 1
ATOM 2238 C C . THR C 1 40 ? 46.885 0.016 7.838 1.00 10.86 66 THR C C 1
ATOM 2239 O O . THR C 1 40 ? 47.863 -0.433 7.216 1.00 13.02 66 THR C O 1
ATOM 2243 N N . ARG C 1 41 ? 47.074 0.900 8.823 1.00 11.93 67 ARG C N 1
ATOM 2244 C CA . ARG C 1 41 ? 48.416 1.460 9.056 1.00 11.33 67 ARG C CA 1
ATOM 2245 C C . ARG C 1 41 ? 49.396 0.508 9.706 1.00 10.83 67 ARG C C 1
ATOM 2246 O O . ARG C 1 41 ? 50.616 0.526 9.460 1.00 13.03 67 ARG C O 1
ATOM 2254 N N . VAL C 1 42 ? 48.882 -0.333 10.619 1.00 10.33 68 VAL C N 1
ATOM 2255 C CA . VAL C 1 42 ? 49.771 -1.317 11.255 1.00 10.65 68 VAL C CA 1
ATOM 2256 C C . VAL C 1 42 ? 50.185 -2.319 10.173 1.00 11.34 68 VAL C C 1
ATOM 2257 O O . VAL C 1 42 ? 51.320 -2.771 10.100 1.00 11.50 68 VAL C O 1
ATOM 2261 N N . THR C 1 43 ? 49.261 -2.722 9.309 1.00 12.36 69 THR C N 1
ATOM 2262 C CA . THR C 1 43 ? 49.596 -3.653 8.247 1.00 11.37 69 THR C CA 1
ATOM 2263 C C . THR C 1 43 ? 50.683 -3.071 7.341 1.00 11.59 69 THR C C 1
ATOM 2264 O O . THR C 1 43 ? 51.617 -3.774 6.956 1.00 13.45 69 THR C O 1
ATOM 2268 N N . ALA C 1 44 ? 50.616 -1.774 7.064 1.00 13.64 70 ALA C N 1
ATOM 2269 C CA . ALA C 1 44 ? 51.611 -1.055 6.238 1.00 12.46 70 ALA C CA 1
ATOM 2270 C C . ALA C 1 44 ? 52.995 -1.047 6.876 1.00 12.89 70 ALA C C 1
ATOM 2271 O O . ALA C 1 44 ? 54.046 -1.278 6.285 1.00 15.94 70 ALA C O 1
ATOM 2273 N N . ILE C 1 45 ? 52.967 -0.817 8.180 1.00 11.73 71 ILE C N 1
ATOM 2274 C CA . ILE C 1 45 ? 54.216 -0.879 8.966 1.00 11.13 71 ILE C CA 1
ATOM 2275 C C . ILE C 1 45 ? 54.850 -2.269 8.952 1.00 10.60 71 ILE C C 1
ATOM 2276 O O . ILE C 1 45 ? 56.065 -2.454 8.736 1.00 11.40 71 ILE C O 1
ATOM 2281 N N . GLU C 1 46 ? 54.053 -3.301 9.176 1.00 10.82 72 GLU C N 1
ATOM 2282 C CA . GLU C 1 46 ? 54.511 -4.688 9.231 1.00 11.20 72 GLU C CA 1
ATOM 2283 C C . GLU C 1 46 ? 55.142 -5.027 7.878 1.00 12.74 72 GLU C C 1
ATOM 2284 O O . GLU C 1 46 ? 56.196 -5.658 7.824 1.00 12.42 72 GLU C O 1
ATOM 2290 N N . LYS C 1 47 ? 54.477 -4.611 6.804 1.00 12.68 73 LYS C N 1
ATOM 2291 C CA . LYS C 1 47 ? 54.974 -4.879 5.465 1.00 14.79 73 LYS C CA 1
ATOM 2292 C C . LYS C 1 47 ? 56.290 -4.156 5.213 1.00 14.21 73 LYS C C 1
ATOM 2293 O O . LYS C 1 47 ? 57.253 -4.706 4.674 1.00 15.19 73 LYS C O 1
ATOM 2299 N N . TYR C 1 48 ? 56.359 -2.909 5.597 1.00 13.56 74 TYR C N 1
ATOM 2300 C CA . TYR C 1 48 ? 57.568 -2.148 5.444 1.00 15.20 74 TYR C CA 1
ATOM 2301 C C . TYR C 1 48 ? 58.749 -2.723 6.206 1.00 14.43 74 TYR C C 1
ATOM 2302 O O . TYR C 1 48 ? 59.857 -2.846 5.670 1.00 14.04 74 TYR C O 1
ATOM 2311 N N . LEU C 1 49 ? 58.525 -3.120 7.452 1.00 13.78 75 LEU C N 1
ATOM 2312 C CA . LEU C 1 49 ? 59.600 -3.710 8.223 1.00 13.91 75 LEU C CA 1
ATOM 2313 C C . LEU C 1 49 ? 60.106 -5.045 7.739 1.00 13.89 75 LEU C C 1
ATOM 2314 O O . LEU C 1 49 ? 61.298 -5.344 7.680 1.00 16.91 75 LEU C O 1
ATOM 2319 N N . LYS C 1 50 ? 59.191 -5.926 7.350 1.00 15.13 76 LYS C N 1
ATOM 2320 C CA . LYS C 1 50 ? 59.555 -7.179 6.723 1.00 16.66 76 LYS C CA 1
ATOM 2321 C C . LYS C 1 50 ? 60.314 -6.959 5.421 1.00 15.72 76 LYS C C 1
ATOM 2322 O O . LYS C 1 50 ? 61.339 -7.604 5.193 1.00 17.12 76 LYS C O 1
ATOM 2328 N N . ASP C 1 51 ? 59.814 -6.077 4.584 1.00 15.06 77 ASP C N 1
ATOM 2329 C CA . ASP C 1 51 ? 60.517 -5.826 3.333 1.00 17.00 77 ASP C CA 1
ATOM 2330 C C . ASP C 1 51 ? 61.933 -5.308 3.554 1.00 17.87 77 ASP C C 1
ATOM 2331 O O . ASP C 1 51 ? 62.910 -5.695 2.901 1.00 18.02 77 ASP C O 1
ATOM 2336 N N . GLN C 1 52 ? 62.048 -4.393 4.520 1.00 17.82 78 GLN C N 1
ATOM 2337 C CA . GLN C 1 52 ? 63.329 -3.777 4.798 1.00 18.91 78 GLN C CA 1
ATOM 2338 C C . GLN C 1 52 ? 64.373 -4.781 5.309 1.00 18.82 78 GLN C C 1
ATOM 2339 O O . GLN C 1 52 ? 65.536 -4.746 4.962 1.00 17.33 78 GLN C O 1
ATOM 2345 N N . ALA C 1 53 ? 63.844 -5.630 6.188 1.00 16.23 79 ALA C N 1
ATOM 2346 C CA . ALA C 1 53 ? 64.663 -6.687 6.773 1.00 19.15 79 ALA C CA 1
ATOM 2347 C C . ALA C 1 53 ? 65.136 -7.628 5.694 1.00 19.06 79 ALA C C 1
ATOM 2348 O O . ALA C 1 53 ? 66.274 -8.067 5.647 1.00 20.69 79 ALA C O 1
ATOM 2350 N N . GLN C 1 54 ? 64.264 -7.988 4.756 1.00 18.02 80 GLN C N 1
ATOM 2351 C CA . GLN C 1 54 ? 64.698 -8.921 3.717 1.00 18.76 80 GLN C CA 1
ATOM 2352 C C . GLN C 1 54 ? 65.661 -8.246 2.768 1.00 16.67 80 GLN C C 1
ATOM 2353 O O . GLN C 1 54 ? 66.675 -8.783 2.360 1.00 20.14 80 GLN C O 1
ATOM 2359 N N . LEU C 1 55 ? 65.382 -7.009 2.403 1.00 15.26 81 LEU C N 1
ATOM 2360 C CA . LEU C 1 55 ? 66.270 -6.312 1.479 1.00 18.70 81 LEU C CA 1
ATOM 2361 C C . LEU C 1 55 ? 67.628 -6.162 2.145 1.00 19.55 81 LEU C C 1
ATOM 2362 O O . LEU C 1 55 ? 68.658 -6.322 1.548 1.00 21.33 81 LEU C O 1
ATOM 2367 N N . ASN C 1 56 ? 67.643 -5.838 3.432 1.00 19.56 82 ASN C N 1
ATOM 2368 C CA . ASN C 1 56 ? 68.970 -5.724 4.044 1.00 23.60 82 ASN C CA 1
ATOM 2369 C C . ASN C 1 56 ? 69.719 -7.042 4.160 1.00 24.21 82 ASN C C 1
ATOM 2370 O O . ASN C 1 56 ? 70.950 -7.092 3.971 1.00 23.23 82 ASN C O 1
ATOM 2378 N N . ALA C 1 57 ? 68.992 -8.120 4.442 1.00 22.70 83 ALA C N 1
ATOM 2379 C CA . ALA C 1 57 ? 69.592 -9.450 4.478 1.00 22.64 83 ALA C CA 1
ATOM 2380 C C . ALA C 1 57 ? 70.175 -9.798 3.110 1.00 22.83 83 ALA C C 1
ATOM 2381 O O . ALA C 1 57 ? 71.308 -10.291 2.968 1.00 27.96 83 ALA C O 1
ATOM 2383 N N . TRP C 1 58 ? 69.441 -9.513 2.039 1.00 21.27 84 TRP C N 1
ATOM 2384 C CA . TRP C 1 58 ? 69.909 -9.734 0.684 1.00 19.47 84 TRP C CA 1
ATOM 2385 C C . TRP C 1 58 ? 71.143 -8.903 0.348 1.00 21.05 84 TRP C C 1
ATOM 2386 O O . TRP C 1 58 ? 72.085 -9.444 -0.239 1.00 22.88 84 TRP C O 1
ATOM 2397 N N . GLY C 1 59 ? 71.114 -7.612 0.675 1.00 20.64 85 GLY C N 1
ATOM 2398 C CA . GLY C 1 59 ? 72.280 -6.802 0.312 1.00 25.19 85 GLY C CA 1
ATOM 2399 C C . GLY C 1 59 ? 73.520 -7.178 1.069 1.00 27.34 85 GLY C C 1
ATOM 2400 O O . GLY C 1 59 ? 74.635 -7.251 0.573 1.00 33.73 85 GLY C O 1
ATOM 2401 N N . ALA C 1 60 ? 73.382 -7.472 2.353 1.00 29.11 86 ALA C N 1
ATOM 2402 C CA . ALA C 1 60 ? 74.542 -7.930 3.126 1.00 32.23 86 ALA C CA 1
ATOM 2403 C C . ALA C 1 60 ? 75.114 -9.207 2.518 1.00 36.85 86 ALA C C 1
ATOM 2404 O O . ALA C 1 60 ? 76.296 -9.524 2.603 1.00 42.94 86 ALA C O 1
ATOM 2406 N N . ALA C 1 61 ? 74.309 -10.045 1.862 1.00 38.36 87 ALA C N 1
ATOM 2407 C CA . ALA C 1 61 ? 74.786 -11.295 1.281 1.00 39.82 87 ALA C CA 1
ATOM 2408 C C . ALA C 1 61 ? 75.495 -11.030 -0.035 1.00 39.56 87 ALA C C 1
ATOM 2409 O O . ALA C 1 61 ? 76.486 -11.675 -0.399 1.00 39.18 87 ALA C O 1
ATOM 2411 N N . PHE C 1 62 ? 74.942 -10.055 -0.778 1.00 43.87 88 PHE C N 1
ATOM 2412 C CA . PHE C 1 62 ? 75.491 -9.825 -2.109 1.00 46.75 88 PHE C CA 1
ATOM 2413 C C . PHE C 1 62 ? 75.971 -8.402 -2.380 1.00 58.67 88 PHE C C 1
ATOM 2414 O O . PHE C 1 62 ? 76.916 -8.259 -3.185 1.00 70.21 88 PHE C O 1
ATOM 2422 N N . ARG C 1 63 ? 75.382 -7.384 -1.789 1.00 61.03 89 ARG C N 1
ATOM 2423 C CA . ARG C 1 63 ? 75.749 -5.972 -1.828 1.00 69.48 89 ARG C CA 1
ATOM 2424 C C . ARG C 1 63 ? 75.540 -5.379 -3.208 1.00 74.17 89 ARG C C 1
ATOM 2425 O O . ARG C 1 63 ? 76.326 -4.589 -3.742 1.00 77.06 89 ARG C O 1
ATOM 2433 N N . GLN C 1 64 ? 74.451 -5.768 -3.873 1.00 73.79 90 GLN C N 1
ATOM 2434 C CA . GLN C 1 64 ? 74.318 -5.408 -5.279 1.00 77.72 90 GLN C CA 1
ATOM 2435 C C . GLN C 1 64 ? 73.216 -4.411 -5.598 1.00 75.21 90 GLN C C 1
ATOM 2436 O O . GLN C 1 64 ? 72.221 -4.754 -6.252 1.00 67.45 90 GLN C O 1
ATOM 2442 N N . VAL C 1 65 ? 73.463 -3.195 -5.148 1.00 75.39 91 VAL C N 1
ATOM 2443 C CA . VAL C 1 65 ? 72.833 -1.944 -5.499 1.00 75.43 91 VAL C CA 1
ATOM 2444 C C . VAL C 1 65 ? 71.510 -2.048 -6.245 1.00 75.94 91 VAL C C 1
ATOM 2445 O O . VAL C 1 65 ? 70.952 -1.093 -6.801 1.00 70.64 91 VAL C O 1
ATOM 2449 N N . THR C 1 68 ? 73.392 -5.877 9.622 1.00 66.56 94 THR C N 1
ATOM 2450 C CA . THR C 1 68 ? 72.913 -4.849 10.541 1.00 61.52 94 THR C CA 1
ATOM 2451 C C . THR C 1 68 ? 71.416 -4.960 10.811 1.00 58.67 94 THR C C 1
ATOM 2452 O O . THR C 1 68 ? 70.880 -4.266 11.692 1.00 58.80 94 THR C O 1
ATOM 2456 N N . THR C 1 69 ? 70.642 -5.785 10.095 1.00 52.94 95 THR C N 1
ATOM 2457 C CA . THR C 1 69 ? 69.199 -5.780 10.431 1.00 50.19 95 THR C CA 1
ATOM 2458 C C . THR C 1 69 ? 68.779 -7.079 11.114 1.00 42.89 95 THR C C 1
ATOM 2459 O O . THR C 1 69 ? 69.110 -8.228 10.817 1.00 45.37 95 THR C O 1
ATOM 2463 N N . VAL C 1 70 ? 67.949 -6.913 12.142 1.00 40.89 96 VAL C N 1
ATOM 2464 C CA . VAL C 1 70 ? 67.277 -7.945 12.874 1.00 35.78 96 VAL C CA 1
ATOM 2465 C C . VAL C 1 70 ? 66.223 -8.525 11.935 1.00 32.86 96 VAL C C 1
ATOM 2466 O O . VAL C 1 70 ? 65.486 -7.737 11.331 1.00 25.62 96 VAL C O 1
ATOM 2470 N N . PRO C 1 71 ? 66.265 -9.818 11.665 1.00 34.10 97 PRO C N 1
ATOM 2471 C CA . PRO C 1 71 ? 65.214 -10.453 10.863 1.00 30.52 97 PRO C CA 1
ATOM 2472 C C . PRO C 1 71 ? 63.820 -10.203 11.421 1.00 28.76 97 PRO C C 1
ATOM 2473 O O . PRO C 1 71 ? 63.547 -10.331 12.608 1.00 33.94 97 PRO C O 1
ATOM 2477 N N . TRP C 1 72 ? 62.903 -9.847 10.505 1.00 24.76 98 TRP C N 1
ATOM 2478 C CA . TRP C 1 72 ? 61.508 -9.681 10.892 1.00 23.90 98 TRP C CA 1
ATOM 2479 C C . TRP C 1 72 ? 61.077 -11.103 11.257 1.00 24.86 98 TRP C C 1
ATOM 2480 O O . TRP C 1 72 ? 61.249 -12.004 10.455 1.00 27.25 98 TRP C O 1
ATOM 2491 N N . PRO C 1 73 ? 60.636 -11.339 12.472 1.00 23.19 99 PRO C N 1
ATOM 2492 C CA . PRO C 1 73 ? 60.466 -12.698 12.963 1.00 26.15 99 PRO C CA 1
ATOM 2493 C C . PRO C 1 73 ? 59.232 -13.465 12.514 1.00 27.10 99 PRO C C 1
ATOM 2494 O O . PRO C 1 73 ? 59.147 -14.681 12.702 1.00 29.32 99 PRO C O 1
ATOM 2498 N N . ASN C 1 74 ? 58.212 -12.763 12.044 1.00 26.10 100 ASN C N 1
ATOM 2499 C CA . ASN C 1 74 ? 56.928 -13.447 11.833 1.00 24.65 100 ASN C CA 1
ATOM 2500 C C . ASN C 1 74 ? 57.019 -14.521 10.763 1.00 24.57 100 ASN C C 1
ATOM 2501 O O . ASN C 1 74 ? 57.834 -14.471 9.832 1.00 30.43 100 ASN C O 1
ATOM 2506 N N . ALA C 1 75 ? 56.171 -15.531 10.863 1.00 25.15 101 ALA C N 1
ATOM 2507 C CA . ALA C 1 75 ? 56.109 -16.557 9.815 1.00 26.84 101 ALA C CA 1
ATOM 2508 C C . ALA C 1 75 ? 55.673 -15.937 8.472 1.00 28.83 101 ALA C C 1
ATOM 2509 O O . ALA C 1 75 ? 54.955 -14.947 8.387 1.00 27.40 101 ALA C O 1
ATOM 2511 N N . SER C 1 76 ? 56.215 -16.549 7.436 1.00 28.83 102 SER C N 1
ATOM 2512 C CA . SER C 1 76 ? 56.040 -16.210 6.046 1.00 31.57 102 SER C CA 1
ATOM 2513 C C . SER C 1 76 ? 54.589 -15.911 5.702 1.00 30.92 102 SER C C 1
ATOM 2514 O O . SER C 1 76 ? 54.314 -14.914 5.045 1.00 34.85 102 SER C O 1
ATOM 2517 N N . LEU C 1 77 ? 53.730 -16.793 6.181 1.00 30.46 103 LEU C N 1
ATOM 2518 C CA . LEU C 1 77 ? 52.312 -16.695 5.860 1.00 32.23 103 LEU C CA 1
ATOM 2519 C C . LEU C 1 77 ? 51.547 -15.694 6.703 1.00 29.02 103 LEU C C 1
ATOM 2520 O O . LEU C 1 77 ? 50.350 -15.548 6.415 1.00 30.84 103 LEU C O 1
ATOM 2522 N N . THR C 1 78 ? 52.134 -15.045 7.712 1.00 25.60 104 THR C N 1
ATOM 2523 C CA . THR C 1 78 ? 51.320 -14.183 8.576 1.00 23.55 104 THR C CA 1
ATOM 2524 C C . THR C 1 78 ? 50.550 -13.077 7.908 1.00 23.13 104 THR C C 1
ATOM 2525 O O . THR C 1 78 ? 49.389 -12.761 8.256 1.00 24.44 104 THR C O 1
ATOM 2529 N N . PRO C 1 79 ? 51.122 -12.312 6.982 1.00 24.17 105 PRO C N 1
ATOM 2530 C CA . PRO C 1 79 ? 50.302 -11.229 6.393 1.00 23.83 105 PRO C CA 1
ATOM 2531 C C . PRO C 1 79 ? 49.056 -11.748 5.669 1.00 22.55 105 PRO C C 1
ATOM 2532 O O . PRO C 1 79 ? 48.026 -11.089 5.776 1.00 20.12 105 PRO C O 1
ATOM 2536 N N . LYS C 1 80 ? 49.154 -12.848 4.900 1.00 24.89 106 LYS C N 1
ATOM 2537 C CA . LYS C 1 80 ? 47.949 -13.382 4.244 1.00 24.90 106 LYS C CA 1
ATOM 2538 C C . LYS C 1 80 ? 46.921 -13.807 5.296 1.00 24.86 106 LYS C C 1
ATOM 2539 O O . LYS C 1 80 ? 45.720 -13.559 5.154 1.00 22.53 106 LYS C O 1
ATOM 2545 N N . TRP C 1 81 ? 47.430 -14.506 6.335 1.00 20.80 107 TRP C N 1
ATOM 2546 C CA . TRP C 1 81 ? 46.478 -14.892 7.397 1.00 21.37 107 TRP C CA 1
ATOM 2547 C C . TRP C 1 81 ? 45.818 -13.690 8.063 1.00 21.30 107 TRP C C 1
ATOM 2548 O O . TRP C 1 81 ? 44.612 -13.687 8.305 1.00 18.97 107 TRP C O 1
ATOM 2559 N N . ASN C 1 82 ? 46.619 -12.663 8.354 1.00 19.28 108 ASN C N 1
ATOM 2560 C CA . ASN C 1 82 ? 46.078 -11.457 8.938 1.00 19.00 108 ASN C CA 1
ATOM 2561 C C . ASN C 1 82 ? 45.013 -10.849 8.033 1.00 17.79 108 ASN C C 1
ATOM 2562 O O . ASN C 1 82 ? 43.932 -10.450 8.510 1.00 18.02 108 ASN C O 1
ATOM 2567 N N . ASN C 1 83 ? 45.365 -10.777 6.753 1.00 17.14 109 ASN C N 1
ATOM 2568 C CA . ASN C 1 83 ? 44.450 -10.157 5.806 1.00 18.65 109 ASN C CA 1
ATOM 2569 C C . ASN C 1 83 ? 43.132 -10.928 5.756 1.00 18.91 109 ASN C C 1
ATOM 2570 O O . ASN C 1 83 ? 42.064 -10.330 5.751 1.00 18.79 109 ASN C O 1
ATOM 2575 N N . GLU C 1 84 ? 43.180 -12.268 5.693 1.00 19.22 110 GLU C N 1
ATOM 2576 C CA . GLU C 1 84 ? 41.951 -13.050 5.605 1.00 20.34 110 GLU C CA 1
ATOM 2577 C C . GLU C 1 84 ? 41.142 -12.888 6.876 1.00 18.09 110 GLU C C 1
ATOM 2578 O O . GLU C 1 84 ? 39.955 -12.760 6.810 1.00 15.55 110 GLU C O 1
ATOM 2589 N N . THR C 1 85 ? 41.816 -12.884 8.019 1.00 17.08 111 THR C N 1
ATOM 2590 C CA . THR C 1 85 ? 41.109 -12.750 9.301 1.00 16.69 111 THR C CA 1
ATOM 2591 C C . THR C 1 85 ? 40.352 -11.412 9.403 1.00 15.64 111 THR C C 1
ATOM 2592 O O . THR C 1 85 ? 39.208 -11.322 9.868 1.00 16.71 111 THR C O 1
ATOM 2596 N N . TRP C 1 86 ? 40.999 -10.325 8.984 1.00 14.19 112 TRP C N 1
ATOM 2597 C CA . TRP C 1 86 ? 40.388 -9.005 9.031 1.00 14.28 112 TRP C CA 1
ATOM 2598 C C . TRP C 1 86 ? 39.376 -8.834 7.921 1.00 13.82 112 TRP C C 1
ATOM 2599 O O . TRP C 1 86 ? 38.491 -7.978 8.117 1.00 14.83 112 TRP C O 1
ATOM 2610 N N . GLN C 1 87 ? 39.489 -9.559 6.806 1.00 14.44 113 GLN C N 1
ATOM 2611 C CA . GLN C 1 87 ? 38.449 -9.523 5.788 1.00 16.97 113 GLN C CA 1
ATOM 2612 C C . GLN C 1 87 ? 37.167 -10.103 6.370 1.00 16.83 113 GLN C C 1
ATOM 2613 O O . GLN C 1 87 ? 36.064 -9.610 6.173 1.00 17.16 113 GLN C O 1
ATOM 2619 N N . GLU C 1 88 ? 37.339 -11.166 7.147 1.00 15.86 114 GLU C N 1
ATOM 2620 C CA . GLU C 1 88 ? 36.200 -11.771 7.796 1.00 16.46 114 GLU C CA 1
ATOM 2621 C C . GLU C 1 88 ? 35.612 -10.854 8.868 1.00 13.98 114 GLU C C 1
ATOM 2622 O O . GLU C 1 88 ? 34.403 -10.735 9.018 1.00 15.82 114 GLU C O 1
ATOM 2628 N N . TRP C 1 89 ? 36.483 -10.249 9.669 1.00 12.64 115 TRP C N 1
ATOM 2629 C CA . TRP C 1 89 ? 36.058 -9.254 10.676 1.00 12.71 115 TRP C CA 1
ATOM 2630 C C . TRP C 1 89 ? 35.199 -8.166 10.044 1.00 12.24 115 TRP C C 1
ATOM 2631 O O . TRP C 1 89 ? 34.112 -7.814 10.497 1.00 13.83 115 TRP C O 1
ATOM 2642 N N . GLU C 1 90 ? 35.676 -7.695 8.896 1.00 14.20 116 GLU C N 1
ATOM 2643 C CA . GLU C 1 90 ? 35.026 -6.624 8.159 1.00 14.17 116 GLU C CA 1
ATOM 2644 C C . GLU C 1 90 ? 33.631 -7.022 7.683 1.00 13.67 116 GLU C C 1
ATOM 2645 O O . GLU C 1 90 ? 32.686 -6.269 7.744 1.00 13.63 116 GLU C O 1
ATOM 2651 N N . ARG C 1 91 ? 33.553 -8.242 7.155 1.00 14.22 117 ARG C N 1
ATOM 2652 C CA . ARG C 1 91 ? 32.287 -8.783 6.692 1.00 17.03 117 ARG C CA 1
ATOM 2653 C C . ARG C 1 91 ? 31.272 -8.836 7.825 1.00 15.06 117 ARG C C 1
ATOM 2654 O O . ARG C 1 91 ? 30.129 -8.469 7.639 1.00 13.80 117 ARG C O 1
ATOM 2668 N N . LYS C 1 92 ? 31.734 -9.307 8.971 1.00 14.46 118 LYS C N 1
ATOM 2669 C CA . LYS C 1 92 ? 30.874 -9.359 10.139 1.00 14.54 118 LYS C CA 1
ATOM 2670 C C . LYS C 1 92 ? 30.463 -7.971 10.654 1.00 12.24 118 LYS C C 1
ATOM 2671 O O . LYS C 1 92 ? 29.288 -7.725 10.974 1.00 11.52 118 LYS C O 1
ATOM 2677 N N . VAL C 1 93 ? 31.400 -7.047 10.753 1.00 12.39 119 VAL C N 1
ATOM 2678 C CA . VAL C 1 93 ? 31.097 -5.691 11.163 1.00 13.46 119 VAL C CA 1
ATOM 2679 C C . VAL C 1 93 ? 30.092 -5.047 10.208 1.00 12.34 119 VAL C C 1
ATOM 2680 O O . VAL C 1 93 ? 29.093 -4.412 10.633 1.00 12.94 119 VAL C O 1
ATOM 2684 N N . ASP C 1 94 ? 30.343 -5.289 8.903 1.00 11.74 120 ASP C N 1
ATOM 2685 C CA . ASP C 1 94 ? 29.423 -4.708 7.923 1.00 13.89 120 ASP C CA 1
ATOM 2686 C C . ASP C 1 94 ? 28.002 -5.268 8.072 1.00 12.59 120 ASP C C 1
ATOM 2687 O O . ASP C 1 94 ? 27.004 -4.562 7.924 1.00 13.12 120 ASP C O 1
ATOM 2692 N N . PHE C 1 95 ? 27.895 -6.575 8.318 1.00 10.28 121 PHE C N 1
ATOM 2693 C CA . PHE C 1 95 ? 26.558 -7.170 8.507 1.00 10.32 121 PHE C CA 1
ATOM 2694 C C . PHE C 1 95 ? 25.879 -6.455 9.670 1.00 10.36 121 PHE C C 1
ATOM 2695 O O . PHE C 1 95 ? 24.693 -6.140 9.609 1.00 10.65 121 PHE C O 1
ATOM 2709 N N . LEU C 1 96 ? 26.659 -6.362 10.763 1.00 10.59 122 LEU C N 1
ATOM 2710 C CA . LEU C 1 96 ? 26.059 -5.815 11.975 1.00 11.03 122 LEU C CA 1
ATOM 2711 C C . LEU C 1 96 ? 25.608 -4.372 11.850 1.00 11.06 122 LEU C C 1
ATOM 2712 O O . LEU C 1 96 ? 24.529 -3.956 12.335 1.00 10.71 122 LEU C O 1
ATOM 2717 N N . GLU C 1 97 ? 26.407 -3.582 11.148 1.00 11.25 123 GLU C N 1
ATOM 2718 C CA . GLU C 1 97 ? 26.032 -2.190 10.888 1.00 13.70 123 GLU C CA 1
ATOM 2719 C C . GLU C 1 97 ? 24.780 -2.146 10.035 1.00 13.82 123 GLU C C 1
ATOM 2720 O O . GLU C 1 97 ? 23.881 -1.377 10.403 1.00 14.59 123 GLU C O 1
ATOM 2726 N N . GLU C 1 98 ? 24.657 -3.004 9.011 1.00 12.57 124 GLU C N 1
ATOM 2727 C CA . GLU C 1 98 ? 23.412 -2.956 8.214 1.00 13.67 124 GLU C CA 1
ATOM 2728 C C . GLU C 1 98 ? 22.215 -3.370 9.075 1.00 11.83 124 GLU C C 1
ATOM 2729 O O . GLU C 1 98 ? 21.160 -2.797 9.018 1.00 12.92 124 GLU C O 1
ATOM 2735 N N . ASN C 1 99 ? 22.448 -4.408 9.887 1.00 11.97 125 ASN C N 1
ATOM 2736 C CA . ASN C 1 99 ? 21.357 -4.991 10.652 1.00 12.43 125 ASN C CA 1
ATOM 2737 C C . ASN C 1 99 ? 20.878 -4.054 11.743 1.00 11.06 125 ASN C C 1
ATOM 2738 O O . ASN C 1 99 ? 19.707 -3.836 11.911 1.00 12.57 125 ASN C O 1
ATOM 2743 N N . ILE C 1 100 ? 21.855 -3.467 12.449 1.00 11.99 126 ILE C N 1
ATOM 2744 C CA . ILE C 1 100 ? 21.459 -2.530 13.515 1.00 11.44 126 ILE C CA 1
ATOM 2745 C C . ILE C 1 100 ? 20.760 -1.330 12.902 1.00 12.13 126 ILE C C 1
ATOM 2746 O O . ILE C 1 100 ? 19.779 -0.848 13.482 1.00 12.75 126 ILE C O 1
ATOM 2751 N N . THR C 1 101 ? 21.210 -0.820 11.757 1.00 13.01 127 THR C N 1
ATOM 2752 C CA . THR C 1 101 ? 20.485 0.314 11.153 1.00 13.26 127 THR C CA 1
ATOM 2753 C C . THR C 1 101 ? 19.054 -0.073 10.838 1.00 12.01 127 THR C C 1
ATOM 2754 O O . THR C 1 101 ? 18.141 0.726 11.109 1.00 13.62 127 THR C O 1
ATOM 2758 N N . ALA C 1 102 ? 18.883 -1.294 10.321 1.00 11.77 128 ALA C N 1
ATOM 2759 C CA . ALA C 1 102 ? 17.512 -1.741 10.045 1.00 13.01 128 ALA C CA 1
ATOM 2760 C C . ALA C 1 102 ? 16.648 -1.899 11.290 1.00 11.63 128 ALA C C 1
ATOM 2761 O O . ALA C 1 102 ? 15.460 -1.555 11.316 1.00 14.91 128 ALA C O 1
ATOM 2763 N N . LEU C 1 103 ? 17.274 -2.374 12.358 1.00 12.18 129 LEU C N 1
ATOM 2764 C CA . LEU C 1 103 ? 16.516 -2.568 13.604 1.00 13.20 129 LEU C CA 1
ATOM 2765 C C . LEU C 1 103 ? 16.151 -1.241 14.235 1.00 14.29 129 LEU C C 1
ATOM 2766 O O . LEU C 1 103 ? 15.058 -1.126 14.830 1.00 13.33 129 LEU C O 1
ATOM 2771 N N . LEU C 1 104 ? 17.009 -0.239 14.086 1.00 12.77 130 LEU C N 1
ATOM 2772 C CA . LEU C 1 104 ? 16.762 1.099 14.611 1.00 11.95 130 LEU C CA 1
ATOM 2773 C C . LEU C 1 104 ? 15.618 1.758 13.834 1.00 12.99 130 LEU C C 1
ATOM 2774 O O . LEU C 1 104 ? 14.757 2.384 14.459 1.00 16.05 130 LEU C O 1
ATOM 2779 N N . GLU C 1 105 ? 15.582 1.574 12.530 1.00 15.34 131 GLU C N 1
ATOM 2780 C CA . GLU C 1 105 ? 14.452 2.095 11.767 1.00 15.25 131 GLU C CA 1
ATOM 2781 C C . GLU C 1 105 ? 13.157 1.408 12.197 1.00 16.91 131 GLU C C 1
ATOM 2782 O O . GLU C 1 105 ? 12.148 2.093 12.369 1.00 16.49 131 GLU C O 1
ATOM 2793 N N . GLU C 1 106 ? 13.178 0.076 12.396 1.00 15.96 132 GLU C N 1
ATOM 2794 C CA . GLU C 1 106 ? 11.978 -0.610 12.890 1.00 17.49 132 GLU C CA 1
ATOM 2795 C C . GLU C 1 106 ? 11.557 -0.067 14.258 1.00 15.79 132 GLU C C 1
ATOM 2796 O O . GLU C 1 106 ? 10.362 0.112 14.529 1.00 15.76 132 GLU C O 1
ATOM 2802 N N . ALA C 1 107 ? 12.519 0.200 15.135 1.00 13.80 133 ALA C N 1
ATOM 2803 C CA . ALA C 1 107 ? 12.226 0.716 16.455 1.00 13.84 133 ALA C CA 1
ATOM 2804 C C . ALA C 1 107 ? 11.564 2.080 16.378 1.00 13.72 133 ALA C C 1
ATOM 2805 O O . ALA C 1 107 ? 10.685 2.465 17.171 1.00 14.86 133 ALA C O 1
ATOM 2807 N N . GLN C 1 108 ? 12.058 2.863 15.451 1.00 12.22 134 GLN C N 1
ATOM 2808 C CA . GLN C 1 108 ? 11.534 4.221 15.273 1.00 11.98 134 GLN C CA 1
ATOM 2809 C C . GLN C 1 108 ? 10.082 4.114 14.807 1.00 13.46 134 GLN C C 1
ATOM 2810 O O . GLN C 1 108 ? 9.158 4.833 15.185 1.00 14.14 134 GLN C O 1
ATOM 2816 N N . ILE C 1 109 ? 9.799 3.206 13.883 1.00 14.37 135 ILE C N 1
ATOM 2817 C CA . ILE C 1 109 ? 8.437 3.013 13.374 1.00 14.77 135 ILE C CA 1
ATOM 2818 C C . ILE C 1 109 ? 7.523 2.599 14.515 1.00 15.27 135 ILE C C 1
ATOM 2819 O O . ILE C 1 109 ? 6.439 3.164 14.681 1.00 16.22 135 ILE C O 1
ATOM 2824 N N . GLN C 1 110 ? 8.013 1.668 15.324 1.00 15.37 136 GLN C N 1
ATOM 2825 C CA . GLN C 1 110 ? 7.140 1.208 16.406 1.00 15.94 136 GLN C CA 1
ATOM 2826 C C . GLN C 1 110 ? 6.988 2.280 17.473 1.00 13.53 136 GLN C C 1
ATOM 2827 O O . GLN C 1 110 ? 5.935 2.391 18.061 1.00 16.88 136 GLN C O 1
ATOM 2833 N N . GLN C 1 111 ? 7.979 3.135 17.691 1.00 12.75 137 GLN C N 1
ATOM 2834 C CA . GLN C 1 111 ? 7.821 4.281 18.595 1.00 13.59 137 GLN C CA 1
ATOM 2835 C C . GLN C 1 111 ? 6.710 5.201 18.129 1.00 14.34 137 GLN C C 1
ATOM 2836 O O . GLN C 1 111 ? 5.865 5.631 18.947 1.00 16.78 137 GLN C O 1
ATOM 2842 N N . GLU C 1 112 ? 6.679 5.519 16.830 1.00 14.12 138 GLU C N 1
ATOM 2843 C CA . GLU C 1 112 ? 5.619 6.355 16.255 1.00 15.52 138 GLU C CA 1
ATOM 2844 C C . GLU C 1 112 ? 4.251 5.685 16.362 1.00 16.83 138 GLU C C 1
ATOM 2845 O O . GLU C 1 112 ? 3.263 6.354 16.659 1.00 15.63 138 GLU C O 1
ATOM 2851 N N . LYS C 1 113 ? 4.145 4.367 16.141 1.00 14.55 139 LYS C N 1
ATOM 2852 C CA . LYS C 1 113 ? 2.864 3.670 16.291 1.00 16.13 139 LYS C CA 1
ATOM 2853 C C . LYS C 1 113 ? 2.374 3.732 17.737 1.00 15.85 139 LYS C C 1
ATOM 2854 O O . LYS C 1 113 ? 1.185 3.992 18.037 1.00 17.01 139 LYS C O 1
ATOM 2860 N N . ASN C 1 114 ? 3.335 3.538 18.653 1.00 15.48 140 ASN C N 1
ATOM 2861 C CA . ASN C 1 114 ? 3.013 3.631 20.097 1.00 14.33 140 ASN C CA 1
ATOM 2862 C C . ASN C 1 114 ? 2.535 5.038 20.426 1.00 16.92 140 ASN C C 1
ATOM 2863 O O . ASN C 1 114 ? 1.524 5.202 21.148 1.00 15.24 140 ASN C O 1
ATOM 2868 N N . MET C 1 115 ? 3.201 6.063 19.910 1.00 17.05 141 MET C N 1
ATOM 2869 C CA . MET C 1 115 ? 2.787 7.443 20.217 1.00 16.86 141 MET C CA 1
ATOM 2870 C C . MET C 1 115 ? 1.394 7.715 19.691 1.00 17.08 141 MET C C 1
ATOM 2871 O O . MET C 1 115 ? 0.515 8.358 20.246 1.00 19.34 141 MET C O 1
ATOM 2876 N N . TYR C 1 116 ? 1.128 7.219 18.494 1.00 16.34 142 TYR C N 1
ATOM 2877 C CA . TYR C 1 116 ? -0.167 7.349 17.867 1.00 16.79 142 TYR C CA 1
ATOM 2878 C C . TYR C 1 116 ? -1.237 6.756 18.766 1.00 18.15 142 TYR C C 1
ATOM 2879 O O . TYR C 1 116 ? -2.293 7.358 19.036 1.00 20.57 142 TYR C O 1
ATOM 2888 N N . GLU C 1 117 ? -0.981 5.554 19.238 1.00 17.37 143 GLU C N 1
ATOM 2889 C CA . GLU C 1 117 ? -1.950 4.855 20.069 1.00 19.39 143 GLU C CA 1
ATOM 2890 C C . GLU C 1 117 ? -2.114 5.552 21.401 1.00 18.11 143 GLU C C 1
ATOM 2891 O O . GLU C 1 117 ? -3.219 5.624 21.926 1.00 22.35 143 GLU C O 1
ATOM 2897 N N . LEU C 1 118 ? -1.047 6.037 21.970 1.00 18.83 144 LEU C N 1
ATOM 2898 C CA . LEU C 1 118 ? -1.111 6.819 23.198 1.00 19.57 144 LEU C CA 1
ATOM 2899 C C . LEU C 1 118 ? -1.946 8.065 22.955 1.00 20.33 144 LEU C C 1
ATOM 2900 O O . LEU C 1 118 ? -2.784 8.384 23.810 1.00 25.02 144 LEU C O 1
ATOM 2905 N N . GLN C 1 119 ? -1.802 8.758 21.808 1.00 22.62 145 GLN C N 1
ATOM 2906 C CA . GLN C 1 119 ? -2.610 9.987 21.610 1.00 26.19 145 GLN C CA 1
ATOM 2907 C C . GLN C 1 119 ? -4.091 9.703 21.413 1.00 27.04 145 GLN C C 1
ATOM 2908 O O . GLN C 1 119 ? -4.971 10.532 21.662 1.00 27.53 145 GLN C O 1
ATOM 2914 N N . LYS C 1 120 ? -4.418 8.502 20.950 1.00 28.75 146 LYS C N 1
ATOM 2915 C CA . LYS C 1 120 ? -5.835 8.230 20.730 1.00 34.03 146 LYS C CA 1
ATOM 2916 C C . LYS C 1 120 ? -6.534 7.653 21.944 1.00 34.25 146 LYS C C 1
ATOM 2917 O O . LYS C 1 120 ? -7.733 7.791 22.184 1.00 32.46 146 LYS C O 1
ATOM 2923 N N . LEU C 1 121 ? -5.774 6.959 22.777 1.00 38.71 147 LEU C N 1
ATOM 2924 C CA . LEU C 1 121 ? -6.506 6.271 23.855 1.00 42.64 147 LEU C CA 1
ATOM 2925 C C . LEU C 1 121 ? -6.940 7.337 24.829 1.00 44.70 147 LEU C C 1
ATOM 2926 O O . LEU C 1 121 ? -8.082 7.308 25.302 1.00 50.31 147 LEU C O 1
ATOM 2931 N N . ASN C 1 122 ? -6.096 8.335 25.037 1.00 49.17 148 ASN C N 1
ATOM 2932 C CA . ASN C 1 122 ? -6.438 9.429 25.945 1.00 54.88 148 ASN C CA 1
ATOM 2933 C C . ASN C 1 122 ? -7.354 10.466 25.309 1.00 59.75 148 ASN C C 1
ATOM 2934 O O . ASN C 1 122 ? -7.724 11.467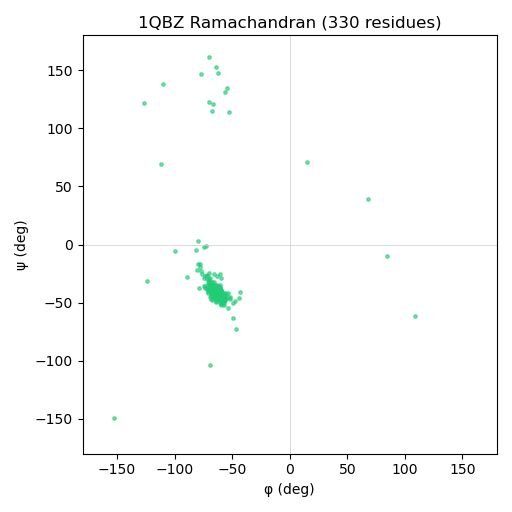 25.939 1.00 66.28 148 ASN C O 1
ATOM 2939 N N . SER C 1 123 ? -7.812 10.304 24.059 1.00 61.11 149 SER C N 1
ATOM 2940 C CA . SER C 1 123 ? -8.559 11.389 23.423 1.00 60.29 149 SER C CA 1
ATOM 2941 C C . SER C 1 123 ? -9.854 10.977 22.747 1.00 58.46 149 SER C C 1
ATOM 2942 O O . SER C 1 123 ? -10.861 11.740 22.730 1.00 37.66 149 SER C O 1
#

Radius of gyration: 26.17 Å; Cα contacts (8 Å, |Δi|>4): 239; chains: 3; bounding box: 86×33×48 Å